Protein AF-A0AAU3UV56-F1 (afdb_monomer_lite)

Foldseek 3Di:
DQDLFADWFFAKAALVRHFDFPVQDDDPQAGAGFTFAAKEWEFPDQDQVVQLVLVQVLLVQLQFHKAAPAQARIWTDGNNDIFGWPPPPPGRIWRWNDHPQAFIKTKTKGDQDAHVVGGGMIIMGIFTWHHDPDDTDGDDRVVSQVSSVVSSVVVPKDWPAKDAQQNADDDPHYGNPHDPRIHTYIYGD

Structure (mmCIF, N/CA/C/O backbone):
data_AF-A0AAU3UV56-F1
#
_entry.id   AF-A0AAU3UV56-F1
#
loop_
_atom_site.group_PDB
_atom_site.id
_atom_site.type_symbol
_atom_site.label_atom_id
_atom_site.label_alt_id
_atom_site.label_comp_id
_atom_site.label_asym_id
_atom_site.label_entity_id
_atom_site.label_seq_id
_atom_site.pdbx_PDB_ins_code
_atom_site.Cartn_x
_atom_site.Cartn_y
_atom_site.Cartn_z
_atom_site.occupancy
_atom_site.B_iso_or_equiv
_atom_site.auth_seq_id
_atom_site.auth_comp_id
_atom_site.auth_asym_id
_atom_site.auth_atom_id
_atom_site.pdbx_PDB_model_num
ATOM 1 N N . MET A 1 1 ? 8.367 -6.951 8.766 1.00 84.56 1 MET A N 1
ATOM 2 C CA . MET A 1 1 ? 8.553 -8.387 8.472 1.00 84.56 1 MET A CA 1
ATOM 3 C C . MET A 1 1 ? 9.565 -8.531 7.346 1.00 84.56 1 MET A C 1
ATOM 5 O O . MET A 1 1 ? 9.433 -7.794 6.381 1.00 84.56 1 MET A O 1
ATOM 9 N N . SER A 1 2 ? 10.571 -9.405 7.461 1.00 90.31 2 SER A N 1
ATOM 10 C CA . SER A 1 2 ? 11.560 -9.613 6.385 1.00 90.31 2 SER A CA 1
ATOM 11 C C . SER A 1 2 ? 10.971 -10.481 5.270 1.00 90.31 2 SER A C 1
ATOM 13 O O . SER A 1 2 ? 10.350 -11.505 5.557 1.00 90.31 2 SER A O 1
ATOM 15 N N . THR A 1 3 ? 11.134 -10.065 4.014 1.00 92.56 3 THR A N 1
ATOM 16 C CA . THR A 1 3 ? 10.575 -10.732 2.827 1.00 92.56 3 THR A CA 1
ATOM 17 C C . THR A 1 3 ? 11.563 -10.671 1.659 1.00 92.56 3 THR A C 1
ATOM 19 O O . THR A 1 3 ? 12.557 -9.949 1.716 1.00 92.56 3 THR A O 1
ATOM 22 N N . ALA A 1 4 ? 11.263 -11.365 0.556 1.00 93.19 4 ALA A N 1
ATOM 23 C CA . ALA A 1 4 ? 12.023 -11.232 -0.693 1.00 93.19 4 ALA A CA 1
ATOM 24 C C . ALA A 1 4 ? 11.942 -9.821 -1.323 1.00 93.19 4 ALA A C 1
ATOM 26 O O . ALA A 1 4 ? 12.698 -9.520 -2.243 1.00 93.19 4 ALA A O 1
ATOM 27 N N . TYR A 1 5 ? 11.040 -8.967 -0.831 1.00 95.38 5 TYR A N 1
ATOM 28 C CA . TYR A 1 5 ? 10.788 -7.609 -1.320 1.00 95.38 5 TYR A CA 1
ATOM 29 C C . TYR A 1 5 ? 11.247 -6.531 -0.325 1.00 95.38 5 TYR A C 1
ATOM 31 O O . TYR A 1 5 ? 10.811 -5.388 -0.412 1.00 95.38 5 TYR A O 1
ATOM 39 N N . GLY A 1 6 ? 12.102 -6.905 0.633 1.00 94.50 6 GLY A N 1
ATOM 40 C CA . GLY A 1 6 ? 12.559 -6.047 1.725 1.00 94.50 6 GLY A CA 1
ATOM 41 C C . GLY A 1 6 ? 11.802 -6.287 3.033 1.00 94.50 6 GLY A C 1
ATOM 42 O O . GLY A 1 6 ? 10.907 -7.136 3.139 1.00 94.50 6 GLY A O 1
ATOM 43 N N . SER A 1 7 ? 12.189 -5.544 4.063 1.00 96.69 7 SER A N 1
ATOM 44 C CA . SER A 1 7 ? 11.543 -5.544 5.371 1.00 96.69 7 SER A CA 1
ATOM 45 C C . SER A 1 7 ? 10.331 -4.619 5.358 1.00 96.69 7 SER A C 1
ATOM 47 O O . SER A 1 7 ? 10.449 -3.411 5.556 1.00 96.69 7 SER A O 1
ATOM 49 N N . ILE A 1 8 ? 9.152 -5.195 5.144 1.00 97.62 8 ILE A N 1
ATOM 50 C CA . ILE A 1 8 ? 7.893 -4.464 4.994 1.00 97.62 8 ILE A CA 1
ATOM 51 C C . ILE A 1 8 ? 7.286 -4.123 6.360 1.00 97.62 8 ILE A C 1
ATOM 53 O O . ILE A 1 8 ? 7.181 -4.986 7.243 1.00 97.62 8 ILE A O 1
ATOM 57 N N . GLY A 1 9 ? 6.905 -2.858 6.548 1.00 97.62 9 GLY A N 1
ATOM 58 C CA . GLY A 1 9 ? 6.110 -2.397 7.684 1.00 97.62 9 GLY A CA 1
ATOM 59 C C . GLY A 1 9 ? 4.673 -2.918 7.625 1.00 97.62 9 GLY A C 1
ATOM 60 O O . GLY A 1 9 ? 4.115 -3.107 6.553 1.00 97.62 9 GLY A O 1
ATOM 61 N N . MET A 1 10 ? 4.069 -3.147 8.789 1.00 97.56 10 MET A N 1
ATOM 62 C CA . MET A 1 10 ? 2.718 -3.719 8.896 1.00 97.56 10 MET A CA 1
ATOM 63 C C . MET A 1 10 ? 1.593 -2.715 8.623 1.00 97.56 10 MET A C 1
ATOM 65 O O . MET A 1 10 ? 0.484 -3.122 8.281 1.00 97.56 10 MET A O 1
ATOM 69 N N . TRP A 1 11 ? 1.871 -1.424 8.813 1.00 98.12 11 TRP A N 1
ATOM 70 C CA . TRP A 1 11 ? 0.852 -0.393 8.988 1.00 98.12 11 TRP A CA 1
ATOM 71 C C . TRP A 1 11 ? 1.063 0.790 8.060 1.00 98.12 11 TRP A C 1
ATOM 73 O O . TRP A 1 11 ? 2.203 1.219 7.844 1.00 98.12 11 TRP A O 1
ATOM 83 N N . MET A 1 12 ? -0.051 1.373 7.624 1.00 98.12 12 MET A N 1
ATOM 84 C CA . MET A 1 12 ? -0.071 2.781 7.271 1.00 98.12 12 MET A CA 1
ATOM 85 C C . MET A 1 12 ? 0.068 3.623 8.546 1.00 98.12 12 MET A C 1
ATOM 87 O O . MET A 1 12 ? -0.502 3.316 9.594 1.00 98.12 12 MET A O 1
ATOM 91 N N . LEU A 1 13 ? 0.845 4.694 8.460 1.00 98.06 13 LEU A N 1
ATOM 92 C CA . LEU A 1 13 ? 1.131 5.612 9.552 1.00 98.06 13 LEU A CA 1
ATOM 93 C C . LEU A 1 13 ? 0.600 7.000 9.221 1.00 98.06 13 LEU A C 1
ATOM 95 O O . LEU A 1 13 ? 0.705 7.464 8.087 1.00 98.06 13 LEU A O 1
ATOM 99 N N . GLN A 1 14 ? 0.091 7.690 10.232 1.00 95.31 14 GLN A N 1
ATOM 100 C CA . GLN A 1 14 ? -0.182 9.121 10.167 1.00 95.31 14 GLN A CA 1
ATOM 101 C C . GLN A 1 14 ? 1.130 9.917 10.079 1.00 95.31 14 GLN A C 1
ATOM 103 O O . GLN A 1 14 ? 2.205 9.409 10.405 1.00 95.31 14 GLN A O 1
ATOM 108 N N . SER A 1 15 ? 1.042 11.207 9.751 1.00 91.31 15 SER A N 1
ATOM 109 C CA . SER A 1 15 ? 2.189 12.130 9.772 1.00 91.31 15 SER A CA 1
ATOM 110 C C . SER A 1 15 ? 2.879 12.221 11.144 1.00 91.31 15 SER A C 1
ATOM 112 O O . SER A 1 15 ? 4.082 12.468 11.221 1.00 91.31 15 SER A O 1
ATOM 114 N N . SER A 1 16 ? 2.139 11.962 12.228 1.00 93.81 16 SER A N 1
ATOM 115 C CA . SER A 1 16 ? 2.654 11.858 13.602 1.00 93.81 16 SER A CA 1
ATOM 116 C C . SER A 1 16 ? 3.520 10.611 13.841 1.00 93.81 16 SER A C 1
ATOM 118 O O . SER A 1 16 ? 4.264 10.549 14.817 1.00 93.81 16 SER A O 1
ATOM 120 N N . GLY A 1 17 ? 3.430 9.607 12.965 1.00 94.31 17 GLY A N 1
ATOM 121 C CA . GLY A 1 17 ? 4.033 8.286 13.130 1.00 94.31 17 GLY A CA 1
ATOM 122 C C . GLY A 1 17 ? 3.170 7.282 13.899 1.00 94.31 17 GLY A C 1
ATOM 123 O O . GLY A 1 17 ? 3.584 6.130 14.018 1.00 94.31 17 GLY A O 1
ATOM 124 N N . ALA A 1 18 ? 1.995 7.677 14.397 1.00 96.88 18 ALA A N 1
ATOM 125 C CA . ALA A 1 18 ? 1.016 6.739 14.943 1.00 96.88 18 ALA A CA 1
ATOM 126 C C . ALA A 1 18 ? 0.438 5.844 13.836 1.00 96.88 18 ALA A C 1
ATOM 128 O O . ALA A 1 18 ? 0.377 6.256 12.676 1.00 96.88 18 ALA A O 1
ATOM 129 N N . VAL A 1 19 ? -0.018 4.640 14.194 1.00 97.62 19 VAL A N 1
ATOM 130 C CA . VAL A 1 19 ? -0.761 3.778 13.263 1.00 97.62 19 VAL A CA 1
ATOM 131 C C . VAL A 1 19 ? -2.024 4.508 12.815 1.00 97.62 19 VAL A C 1
ATOM 133 O O . VAL A 1 19 ? -2.760 5.054 13.641 1.00 97.62 19 VAL A O 1
ATOM 136 N N . ALA A 1 20 ? -2.242 4.560 11.504 1.00 96.81 20 ALA A N 1
ATOM 137 C CA . ALA A 1 20 ? -3.435 5.152 10.933 1.00 96.81 20 ALA A CA 1
ATOM 138 C C . ALA A 1 20 ? -4.666 4.344 11.355 1.00 96.81 20 ALA A C 1
ATOM 140 O O . ALA A 1 20 ? -4.640 3.113 11.396 1.00 96.81 20 ALA A O 1
ATOM 141 N N . ASN A 1 21 ? -5.707 5.068 11.754 1.00 95.12 21 ASN A N 1
ATOM 142 C CA . ASN A 1 21 ? -6.865 4.515 12.434 1.00 95.12 21 ASN A CA 1
ATOM 143 C C . ASN A 1 21 ? -8.186 4.970 11.800 1.00 95.12 21 ASN A C 1
ATOM 145 O O . ASN A 1 21 ? -9.120 5.334 12.517 1.00 95.12 21 ASN A O 1
ATOM 149 N N . TRP A 1 22 ? -8.242 5.037 10.466 1.00 91.88 22 TRP A N 1
ATOM 150 C CA . TRP A 1 22 ? -9.467 5.362 9.735 1.00 91.88 22 TRP A CA 1
ATOM 151 C C . TRP A 1 22 ? -10.060 6.722 10.135 1.00 91.88 22 TRP A C 1
ATOM 153 O O . TRP A 1 22 ? -11.251 6.871 10.400 1.00 91.88 22 TRP A O 1
ATOM 163 N N . LEU A 1 23 ? -9.194 7.735 10.249 1.00 88.94 23 LEU A N 1
ATOM 164 C CA . LEU A 1 23 ? -9.549 9.091 10.706 1.00 88.94 23 LEU A CA 1
ATOM 165 C C . LEU A 1 23 ? -10.219 9.125 12.096 1.00 88.94 23 LEU A C 1
ATOM 167 O O . LEU A 1 23 ? -10.974 10.045 12.409 1.00 88.94 23 LEU A O 1
ATOM 171 N N . GLY A 1 24 ? -9.936 8.130 12.941 1.00 90.31 24 GLY A N 1
ATOM 172 C CA . GLY A 1 24 ? -10.524 7.993 14.271 1.00 90.31 24 GLY A CA 1
ATOM 173 C C . GLY A 1 24 ? -11.923 7.376 14.281 1.00 90.31 24 GLY A C 1
ATOM 174 O O . GLY A 1 24 ? -12.541 7.332 15.346 1.00 90.31 24 GLY A O 1
ATOM 175 N N . GLN A 1 25 ? -12.431 6.896 13.141 1.00 88.88 25 GLN A N 1
ATOM 176 C CA . GLN A 1 25 ? -13.680 6.142 13.114 1.00 88.88 25 GLN A CA 1
ATOM 177 C C . GLN A 1 25 ? -13.530 4.816 13.868 1.00 88.88 25 GLN A C 1
ATOM 179 O O . GLN A 1 25 ? -12.476 4.174 13.858 1.00 88.88 25 GLN A O 1
ATOM 184 N N . SER A 1 26 ? -14.611 4.399 14.527 1.00 90.81 26 SER A N 1
ATOM 185 C CA . SER A 1 26 ? -14.676 3.102 15.190 1.00 90.81 26 SER A CA 1
ATOM 186 C C . SER A 1 26 ? -15.398 2.076 14.322 1.00 90.81 26 SER A C 1
ATOM 188 O O . SER A 1 26 ? -16.390 2.375 13.658 1.00 90.81 26 SER A O 1
ATOM 190 N N . TYR A 1 27 ? -14.918 0.838 14.369 1.00 93.12 27 TYR A N 1
ATOM 191 C CA . TYR A 1 27 ? -15.569 -0.319 13.769 1.00 93.12 27 TYR A CA 1
ATOM 192 C C . TYR A 1 27 ? -15.948 -1.291 14.880 1.00 93.12 27 TYR A C 1
ATOM 194 O O . TYR A 1 27 ? -15.091 -1.734 15.642 1.00 93.12 27 TYR A O 1
ATOM 202 N N . GLN A 1 28 ? -17.248 -1.569 15.024 1.00 93.88 28 GLN A N 1
ATOM 203 C CA . GLN A 1 28 ? -17.786 -2.423 16.096 1.00 93.88 28 GLN A CA 1
ATOM 204 C C . GLN A 1 28 ? -17.304 -2.017 17.509 1.00 93.88 28 GLN A C 1
ATOM 206 O O . GLN A 1 28 ? -17.038 -2.860 18.360 1.00 93.88 28 GLN A O 1
ATOM 211 N N . GLY A 1 29 ? -17.162 -0.709 17.758 1.00 94.94 29 GLY A N 1
ATOM 212 C CA . GLY A 1 29 ? -16.697 -0.170 19.043 1.00 94.94 29 GLY A CA 1
ATOM 213 C C . GLY A 1 29 ? -15.176 -0.175 19.250 1.00 94.94 29 GLY A C 1
ATOM 214 O O . GLY A 1 29 ? -14.717 0.260 20.303 1.00 94.94 29 GLY A O 1
ATOM 215 N N . LYS A 1 30 ? -14.392 -0.611 18.257 1.00 96.88 30 LYS A N 1
ATOM 216 C CA . LYS A 1 30 ? -12.924 -0.697 18.304 1.00 96.88 30 LYS A CA 1
ATOM 217 C C . LYS A 1 30 ? -12.284 0.341 17.383 1.00 96.88 30 LYS A C 1
ATOM 219 O O . LYS A 1 30 ? -12.882 0.735 16.385 1.00 96.88 30 LYS A O 1
ATOM 224 N N . SER A 1 31 ? -11.057 0.764 17.686 1.00 96.81 31 SER A N 1
ATOM 225 C CA . SER A 1 31 ? -10.237 1.543 16.750 1.00 96.81 31 SER A CA 1
ATOM 226 C C . SER A 1 31 ? -9.911 0.684 15.529 1.00 96.81 31 SER A C 1
ATOM 228 O O . SER A 1 31 ? -9.438 -0.440 15.691 1.00 96.81 31 SER A O 1
ATOM 230 N N . LEU A 1 32 ? -10.136 1.206 14.324 1.00 97.31 32 LEU A N 1
ATOM 231 C CA . LEU A 1 32 ? -9.906 0.471 13.083 1.00 97.31 32 LEU A CA 1
ATOM 232 C C . LEU A 1 32 ? -8.534 0.818 12.502 1.00 97.31 32 LEU A C 1
ATOM 234 O O . LEU A 1 32 ? -8.371 1.888 11.931 1.00 97.31 32 LEU A O 1
ATOM 238 N N . TYR A 1 33 ? -7.545 -0.057 12.664 1.00 97.88 33 TYR A N 1
ATOM 239 C CA . TYR A 1 33 ? -6.210 0.156 12.098 1.00 97.88 33 TYR A CA 1
ATOM 240 C C . TYR A 1 33 ? -6.179 -0.138 10.602 1.00 97.88 33 TYR A C 1
ATOM 242 O O . TYR A 1 33 ? -6.862 -1.044 10.136 1.00 97.88 33 TYR A O 1
ATOM 250 N N . GLU A 1 34 ? -5.363 0.625 9.872 1.00 97.44 34 GLU A N 1
ATOM 251 C CA . GLU A 1 34 ? -5.203 0.525 8.418 1.00 97.44 34 GLU A CA 1
ATOM 252 C C . GLU A 1 34 ? -3.946 -0.299 8.067 1.00 97.44 34 GLU A C 1
ATOM 254 O O . GLU A 1 34 ? -2.814 0.203 8.172 1.00 97.44 34 GLU A O 1
ATOM 259 N N . PRO A 1 35 ? -4.109 -1.588 7.709 1.00 98.25 35 PRO A N 1
ATOM 260 C CA . PRO A 1 35 ? -3.001 -2.487 7.423 1.00 98.25 35 PRO A CA 1
ATOM 261 C C . PRO A 1 35 ? -2.405 -2.245 6.033 1.00 98.25 35 PRO A C 1
ATOM 263 O O . PRO A 1 35 ? -3.095 -1.849 5.100 1.00 98.25 35 PRO A O 1
ATOM 266 N N . ILE A 1 36 ? -1.118 -2.559 5.881 1.00 98.69 36 ILE A N 1
ATOM 267 C CA . ILE A 1 36 ? -0.529 -2.798 4.559 1.00 98.69 36 ILE A CA 1
ATOM 268 C C . ILE A 1 36 ? -1.051 -4.137 4.027 1.00 98.69 36 ILE A C 1
ATOM 270 O O . ILE A 1 36 ? -0.896 -5.171 4.684 1.00 98.69 36 ILE A O 1
ATOM 274 N N . ASP A 1 37 ? -1.633 -4.122 2.834 1.00 98.62 37 ASP A N 1
ATOM 275 C CA . ASP A 1 37 ? -2.334 -5.254 2.220 1.00 98.62 37 ASP A CA 1
ATOM 276 C C . ASP A 1 37 ? -1.923 -5.505 0.755 1.00 98.62 37 ASP A C 1
ATOM 278 O O . ASP A 1 37 ? -2.272 -6.534 0.171 1.00 98.62 37 ASP A O 1
ATOM 282 N N . VAL A 1 38 ? -1.105 -4.627 0.168 1.00 98.81 38 VAL A N 1
ATOM 283 C CA . VAL A 1 38 ? -0.551 -4.794 -1.182 1.00 98.81 38 VAL A CA 1
ATOM 284 C C . VAL A 1 38 ? 0.942 -4.447 -1.198 1.00 98.81 38 VAL A C 1
ATOM 286 O O . VAL A 1 38 ? 1.388 -3.471 -0.594 1.00 98.81 38 VAL A O 1
ATOM 289 N N . VAL A 1 39 ? 1.726 -5.230 -1.938 1.00 98.75 39 VAL A N 1
ATOM 290 C CA . VAL A 1 39 ? 3.111 -4.935 -2.327 1.00 98.75 39 VAL A CA 1
ATOM 291 C C . VAL A 1 39 ? 3.186 -4.875 -3.849 1.00 98.75 39 VAL A C 1
ATOM 293 O O . VAL A 1 39 ? 2.815 -5.823 -4.540 1.00 98.75 39 VAL A O 1
ATOM 296 N N . LEU A 1 40 ? 3.686 -3.764 -4.381 1.00 98.69 40 LEU A N 1
ATOM 297 C CA . LEU A 1 40 ? 3.848 -3.540 -5.818 1.00 98.69 40 LEU A CA 1
ATOM 298 C C . LEU A 1 40 ? 5.335 -3.575 -6.151 1.00 98.69 40 LEU A C 1
ATOM 300 O O . LEU A 1 40 ? 6.145 -3.000 -5.428 1.00 98.69 40 LEU A O 1
ATOM 304 N N . VAL A 1 41 ? 5.704 -4.245 -7.236 1.00 98.50 41 VAL A N 1
ATOM 305 C CA . VAL A 1 41 ? 7.104 -4.465 -7.611 1.00 98.50 41 VAL A CA 1
ATOM 306 C C . VAL A 1 41 ? 7.329 -4.027 -9.050 1.00 98.50 41 VAL A C 1
ATOM 308 O O . VAL A 1 41 ? 6.640 -4.484 -9.952 1.00 98.50 41 VAL A O 1
ATOM 311 N N . ASP A 1 42 ? 8.335 -3.200 -9.292 1.00 98.25 42 ASP A N 1
ATOM 312 C CA . ASP A 1 42 ? 8.820 -2.866 -10.629 1.00 98.25 42 ASP A CA 1
ATOM 313 C C . ASP A 1 42 ? 10.262 -3.343 -10.766 1.00 98.25 42 ASP A C 1
ATOM 315 O O . ASP A 1 42 ? 11.164 -2.781 -10.157 1.00 98.25 42 ASP A O 1
ATOM 319 N N . ARG A 1 43 ? 10.499 -4.371 -11.581 1.00 96.19 43 ARG A N 1
ATOM 320 C CA . ARG A 1 43 ? 11.848 -4.927 -11.789 1.00 96.19 43 ARG A CA 1
ATOM 321 C C . ARG A 1 43 ? 12.595 -4.305 -12.967 1.00 96.19 43 ARG A C 1
ATOM 323 O O . ARG A 1 43 ? 13.749 -4.654 -13.193 1.00 96.19 43 ARG A O 1
ATOM 330 N N . THR A 1 44 ? 11.941 -3.457 -13.759 1.00 96.19 44 THR A N 1
ATOM 331 C CA . THR A 1 44 ? 12.458 -3.038 -15.070 1.00 96.19 44 THR A CA 1
ATOM 332 C C . THR A 1 44 ? 12.837 -1.564 -15.125 1.00 96.19 44 THR A C 1
ATOM 334 O O . THR A 1 44 ? 13.666 -1.191 -15.955 1.00 96.19 44 THR A O 1
ATOM 337 N N . SER A 1 45 ? 12.308 -0.715 -14.239 1.00 97.56 45 SER A N 1
ATOM 338 C CA . SER A 1 45 ? 12.757 0.680 -14.157 1.00 97.56 45 SER A CA 1
ATOM 339 C C . SER A 1 45 ? 14.129 0.810 -13.504 1.00 97.56 45 SER A C 1
ATOM 341 O O . SER A 1 45 ? 14.410 0.212 -12.469 1.00 97.56 45 SER A O 1
ATOM 343 N N . SER A 1 46 ? 14.968 1.670 -14.080 1.00 96.19 46 SER A N 1
ATOM 344 C CA . SER A 1 46 ? 16.305 1.996 -13.569 1.00 96.19 46 SER A CA 1
ATOM 345 C C . SER A 1 46 ? 16.347 3.267 -12.715 1.00 96.19 46 SER A C 1
ATOM 347 O O . SER A 1 46 ? 17.352 3.532 -12.060 1.00 96.19 46 SER A O 1
ATOM 349 N N . THR A 1 47 ? 15.271 4.060 -12.701 1.00 97.00 47 THR A N 1
ATOM 350 C CA . THR A 1 47 ? 15.162 5.282 -11.894 1.00 97.00 47 THR A CA 1
ATOM 351 C C . THR A 1 47 ? 13.840 5.321 -11.139 1.00 97.00 47 THR A C 1
ATOM 353 O O . THR A 1 47 ? 12.819 4.844 -11.635 1.00 97.00 47 THR A O 1
ATOM 356 N N . ALA A 1 48 ? 13.849 5.939 -9.955 1.00 95.62 48 ALA A N 1
ATOM 357 C CA . ALA A 1 48 ? 12.653 6.098 -9.131 1.00 95.62 48 ALA A CA 1
ATOM 358 C C . ALA A 1 48 ? 11.545 6.866 -9.871 1.00 95.62 48 ALA A C 1
ATOM 360 O O . ALA A 1 48 ? 10.378 6.512 -9.770 1.00 95.62 48 ALA A O 1
ATOM 361 N N . ALA A 1 49 ? 11.911 7.877 -10.668 1.00 95.50 49 ALA A N 1
ATOM 362 C CA . ALA A 1 49 ? 10.955 8.653 -11.456 1.00 95.50 49 ALA A CA 1
ATOM 363 C C . ALA A 1 49 ? 10.252 7.800 -12.526 1.00 95.50 49 ALA A C 1
ATOM 365 O O . ALA A 1 49 ? 9.029 7.858 -12.644 1.00 95.50 49 ALA A O 1
ATOM 366 N N . ALA A 1 50 ? 11.001 6.972 -13.267 1.00 96.62 50 ALA A N 1
ATOM 367 C CA . ALA A 1 50 ? 10.419 6.051 -14.244 1.00 96.62 50 ALA A CA 1
ATOM 368 C C . ALA A 1 50 ? 9.523 5.002 -13.568 1.00 96.62 50 ALA A C 1
ATOM 370 O O . ALA A 1 50 ? 8.443 4.689 -14.068 1.00 96.62 50 ALA A O 1
ATOM 371 N N . ALA A 1 51 ? 9.943 4.516 -12.400 1.00 97.19 51 ALA A N 1
ATOM 372 C CA . ALA A 1 51 ? 9.190 3.554 -11.609 1.00 97.19 51 ALA A CA 1
ATOM 373 C C . ALA A 1 51 ? 7.861 4.144 -11.105 1.00 97.19 51 ALA A C 1
ATOM 375 O O . ALA A 1 51 ? 6.811 3.522 -11.244 1.00 97.19 51 ALA A O 1
ATOM 376 N N . THR A 1 52 ? 7.876 5.374 -10.583 1.00 96.06 52 THR A N 1
ATOM 377 C CA . THR A 1 52 ? 6.665 6.084 -10.141 1.00 96.06 52 THR A CA 1
ATOM 378 C C . THR A 1 52 ? 5.718 6.391 -11.301 1.00 96.06 52 THR A C 1
ATOM 380 O O . THR A 1 52 ? 4.503 6.250 -11.141 1.00 96.06 52 THR A O 1
ATOM 383 N N . ALA A 1 53 ? 6.241 6.772 -12.471 1.00 95.69 53 ALA A N 1
ATOM 384 C CA . ALA A 1 53 ? 5.420 6.953 -13.668 1.00 95.69 53 ALA A CA 1
ATOM 385 C C . ALA A 1 53 ? 4.715 5.640 -14.044 1.00 95.69 53 ALA A C 1
ATOM 387 O O . ALA A 1 53 ? 3.492 5.609 -14.149 1.00 95.69 53 ALA A O 1
ATOM 388 N N . LYS A 1 54 ? 5.460 4.528 -14.104 1.00 97.19 54 LYS A N 1
ATOM 389 C CA . LYS A 1 54 ? 4.900 3.199 -14.383 1.00 97.19 54 LYS A CA 1
ATOM 390 C C . LYS A 1 54 ? 3.849 2.764 -13.365 1.00 97.19 54 LYS A C 1
ATOM 392 O O . LYS A 1 54 ? 2.818 2.231 -13.765 1.00 97.19 54 LYS A O 1
ATOM 397 N N . LEU A 1 55 ? 4.094 2.968 -12.069 1.00 97.50 55 LEU A N 1
ATOM 398 C CA . LEU A 1 55 ? 3.114 2.704 -11.012 1.00 97.50 55 LEU A CA 1
ATOM 399 C C . LEU A 1 55 ? 1.807 3.451 -11.289 1.00 97.50 55 LEU A C 1
ATOM 401 O O . LEU A 1 55 ? 0.735 2.847 -11.278 1.00 97.50 55 LEU A O 1
ATOM 405 N N . THR A 1 56 ? 1.917 4.753 -11.550 1.00 96.12 56 THR A N 1
ATOM 406 C CA . THR A 1 56 ? 0.769 5.635 -11.778 1.00 96.12 56 THR A CA 1
ATOM 407 C C . THR A 1 56 ? -0.013 5.201 -13.013 1.00 96.12 56 THR A C 1
ATOM 409 O O . THR A 1 56 ? -1.228 5.030 -12.938 1.00 96.12 56 THR A O 1
ATOM 412 N N . ASP A 1 57 ? 0.684 4.936 -14.118 1.00 96.88 57 ASP A N 1
ATOM 413 C CA . ASP A 1 57 ? 0.082 4.484 -15.373 1.00 96.88 57 ASP A CA 1
ATOM 414 C C . ASP A 1 57 ? -0.572 3.104 -15.229 1.00 96.88 57 ASP A C 1
ATOM 416 O O . ASP A 1 57 ? -1.672 2.882 -15.734 1.00 96.88 57 ASP A O 1
ATOM 420 N N . SER A 1 58 ? 0.064 2.181 -14.500 1.00 97.88 58 SER A N 1
ATOM 421 C CA . SER A 1 58 ? -0.457 0.827 -14.275 1.00 97.88 58 SER A CA 1
ATOM 422 C C . SER A 1 58 ? -1.737 0.842 -13.444 1.00 97.88 58 SER A C 1
ATOM 424 O O . SER A 1 58 ? -2.711 0.182 -13.806 1.00 97.88 58 SER A O 1
ATOM 426 N N . LEU A 1 59 ? -1.762 1.615 -12.353 1.00 97.81 59 LEU A N 1
ATOM 427 C CA . LEU A 1 59 ? -2.951 1.760 -11.512 1.00 97.81 59 LEU A CA 1
ATOM 428 C C . LEU A 1 59 ? -4.073 2.486 -12.260 1.00 97.81 59 LEU A C 1
ATOM 430 O O . LEU A 1 59 ? -5.206 2.009 -12.259 1.00 97.81 59 LEU A O 1
ATOM 434 N N . ALA A 1 60 ? -3.765 3.563 -12.988 1.00 97.12 60 ALA A N 1
ATOM 435 C CA . ALA A 1 60 ? -4.746 4.258 -13.817 1.00 97.12 60 ALA A CA 1
ATOM 436 C C . ALA A 1 60 ? -5.342 3.338 -14.896 1.00 97.12 60 ALA A C 1
ATOM 438 O O . ALA A 1 60 ? -6.561 3.291 -15.065 1.00 97.12 60 ALA A O 1
ATOM 439 N N . ALA A 1 61 ? -4.510 2.548 -15.583 1.00 97.56 61 ALA A N 1
ATOM 440 C CA . ALA A 1 61 ? -4.967 1.569 -16.567 1.00 97.56 61 ALA A CA 1
ATOM 441 C C . ALA A 1 61 ? -5.831 0.462 -15.941 1.00 97.56 61 ALA A C 1
ATOM 443 O O . ALA A 1 61 ? -6.744 -0.044 -16.600 1.00 97.56 61 ALA A O 1
ATOM 444 N N . ALA A 1 62 ? -5.563 0.102 -14.682 1.00 97.88 62 ALA A N 1
ATOM 445 C CA . ALA A 1 62 ? -6.361 -0.822 -13.878 1.00 97.88 62 ALA A CA 1
ATOM 446 C C . ALA A 1 62 ? -7.651 -0.193 -13.321 1.00 97.88 62 ALA A C 1
ATOM 448 O O . ALA A 1 62 ? -8.419 -0.876 -12.657 1.00 97.88 62 ALA A O 1
ATOM 449 N N . GLY A 1 63 ? -7.933 1.076 -13.617 1.00 97.25 63 GLY A N 1
ATOM 450 C CA . GLY A 1 63 ? -9.144 1.755 -13.163 1.00 97.25 63 GLY A CA 1
ATOM 451 C C . GLY A 1 63 ? -8.995 2.479 -11.830 1.00 97.25 63 GLY A C 1
ATOM 452 O O . GLY A 1 63 ? -9.975 3.048 -11.380 1.00 97.25 63 GLY A O 1
ATOM 453 N N . PHE A 1 64 ? -7.792 2.541 -11.256 1.00 97.06 64 PHE A N 1
ATOM 454 C CA . PHE A 1 64 ? -7.466 3.265 -10.025 1.00 97.06 64 PHE A CA 1
ATOM 455 C C . PHE A 1 64 ? -6.598 4.498 -10.328 1.00 97.06 64 PHE A C 1
ATOM 457 O O . PHE A 1 64 ? -5.431 4.533 -9.935 1.00 97.06 64 PHE A O 1
ATOM 464 N N . PRO A 1 65 ? -7.083 5.509 -11.074 1.00 95.81 65 PRO A N 1
ATOM 465 C CA . PRO A 1 65 ? -6.314 6.729 -11.275 1.00 95.81 65 PRO A CA 1
ATOM 466 C C . PRO A 1 65 ? -6.136 7.488 -9.954 1.00 95.81 65 PRO A C 1
ATOM 468 O 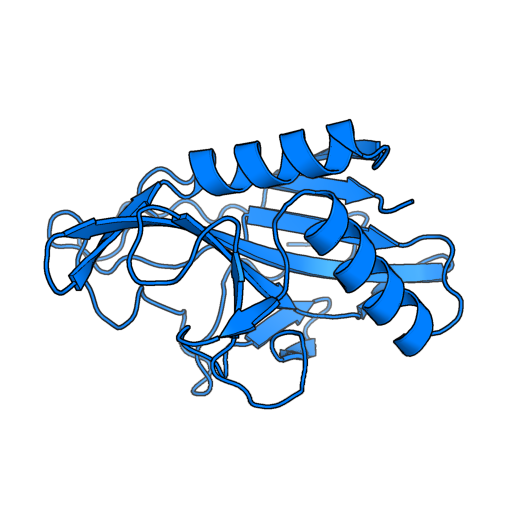O . PRO A 1 65 ? -6.852 7.266 -8.976 1.00 95.81 65 PRO A O 1
ATOM 471 N N . VAL A 1 66 ? -5.207 8.443 -9.951 1.00 93.06 66 VAL A N 1
ATOM 472 C CA . VAL A 1 66 ? -5.105 9.426 -8.868 1.00 93.06 66 VAL A CA 1
ATOM 473 C C . VAL A 1 66 ? -6.375 10.283 -8.861 1.00 93.06 66 VAL A C 1
ATOM 475 O O . VAL A 1 66 ? -6.723 10.898 -9.871 1.00 93.06 66 VAL A O 1
ATOM 478 N N . ARG A 1 67 ? -7.064 10.337 -7.721 1.00 91.06 67 ARG A N 1
ATOM 479 C CA . ARG A 1 67 ? -8.276 11.137 -7.506 1.00 91.06 67 ARG A CA 1
ATOM 480 C C . ARG A 1 67 ? -8.138 11.992 -6.259 1.00 91.06 67 ARG A C 1
ATOM 482 O O . ARG A 1 67 ? -7.651 11.513 -5.241 1.00 91.06 67 ARG A O 1
ATOM 489 N N . SER A 1 68 ? -8.611 13.233 -6.339 1.00 86.31 68 SER A N 1
ATOM 490 C CA . SER A 1 68 ? -8.608 14.194 -5.235 1.00 86.31 68 SER A CA 1
ATOM 491 C C . SER A 1 68 ? -9.736 13.935 -4.220 1.00 86.31 68 SER A C 1
ATOM 493 O O . SER A 1 68 ? -10.516 12.998 -4.378 1.00 86.31 68 SER A O 1
ATOM 495 N N . LEU A 1 69 ? -9.816 14.772 -3.176 1.00 83.44 69 LEU A N 1
ATOM 496 C CA . LEU A 1 69 ? -10.773 14.694 -2.058 1.00 83.44 69 LEU A CA 1
ATOM 497 C C . LEU A 1 69 ? -10.587 13.481 -1.128 1.00 83.44 69 LEU A C 1
ATOM 499 O O . LEU A 1 69 ? -11.529 13.035 -0.487 1.00 83.44 69 LEU A O 1
ATOM 503 N N . HIS A 1 70 ? -9.349 13.010 -0.999 1.00 83.56 70 HIS A N 1
ATOM 504 C CA . HIS A 1 70 ? -8.944 11.947 -0.082 1.00 83.56 70 HIS A CA 1
ATOM 505 C C . HIS A 1 70 ? -7.956 12.473 0.971 1.00 83.56 70 HIS A C 1
ATOM 507 O O . HIS A 1 70 ? -7.188 13.398 0.710 1.00 83.56 70 HIS A O 1
ATOM 513 N N . SER A 1 71 ? -7.932 11.889 2.171 1.00 84.62 71 SER A N 1
ATOM 514 C CA . SER A 1 71 ? -6.933 12.248 3.192 1.00 84.62 71 SER A CA 1
ATOM 515 C C . SER A 1 71 ? -5.498 11.981 2.708 1.00 84.62 71 SER A C 1
ATOM 517 O O . SER A 1 71 ? -5.246 11.036 1.959 1.00 84.62 71 SER A O 1
ATOM 519 N N . THR A 1 72 ? -4.543 12.797 3.151 1.00 86.69 72 THR A N 1
ATOM 520 C CA . THR A 1 72 ? -3.134 12.720 2.731 1.00 86.69 72 THR A CA 1
ATOM 521 C C . THR A 1 72 ? -2.180 12.845 3.921 1.00 86.69 72 THR A C 1
ATOM 523 O O . THR A 1 72 ? -2.607 13.009 5.064 1.00 86.69 72 THR A O 1
ATOM 526 N N . GLY A 1 73 ? -0.876 12.778 3.654 1.00 89.56 73 GLY A N 1
ATOM 527 C CA . GLY A 1 73 ? 0.177 12.914 4.664 1.00 89.56 73 GLY A CA 1
ATOM 528 C C . GLY A 1 73 ? 0.529 11.609 5.376 1.00 89.56 73 GLY A C 1
ATOM 529 O O . GLY A 1 73 ? 1.191 11.642 6.415 1.00 89.56 73 GLY A O 1
ATOM 530 N N . TYR A 1 74 ? 0.098 10.472 4.828 1.00 95.12 74 TYR A N 1
ATOM 531 C CA . TYR A 1 74 ? 0.426 9.160 5.368 1.00 95.12 74 TYR A CA 1
ATOM 532 C C . TYR A 1 74 ? 1.832 8.706 4.981 1.00 95.12 74 TYR A C 1
ATOM 534 O O . TYR A 1 74 ? 2.451 9.201 4.032 1.00 95.12 74 TYR A O 1
ATOM 542 N N . GLN A 1 75 ? 2.331 7.733 5.735 1.00 96.94 75 GLN A N 1
ATOM 543 C CA . GLN A 1 75 ? 3.647 7.134 5.558 1.00 96.94 75 GLN A CA 1
ATOM 544 C C . GLN A 1 75 ? 3.580 5.621 5.777 1.00 96.94 75 GLN A C 1
ATOM 546 O O . GLN A 1 75 ? 2.695 5.133 6.474 1.00 96.94 75 GLN A O 1
ATOM 551 N N . ALA A 1 76 ? 4.559 4.879 5.270 1.00 97.81 76 ALA A N 1
ATOM 552 C CA . ALA A 1 76 ? 4.792 3.494 5.677 1.00 97.81 76 ALA A CA 1
ATOM 553 C C . ALA A 1 76 ? 6.288 3.172 5.706 1.00 97.81 76 ALA A C 1
ATOM 555 O O . ALA A 1 76 ? 7.106 3.902 5.142 1.00 97.81 76 ALA A O 1
ATOM 556 N N . PHE A 1 77 ? 6.647 2.082 6.386 1.00 98.12 77 PHE A N 1
ATOM 557 C CA . PHE A 1 77 ? 8.028 1.614 6.464 1.00 98.12 77 PHE A CA 1
ATOM 558 C C . PHE A 1 77 ? 8.349 0.573 5.386 1.00 98.12 77 PHE A C 1
ATOM 560 O O . PHE A 1 77 ? 7.619 -0.408 5.236 1.00 98.12 77 PHE A O 1
ATOM 567 N N . ILE A 1 78 ? 9.493 0.744 4.722 1.00 98.00 78 ILE A N 1
ATOM 568 C CA . ILE A 1 78 ? 10.172 -0.279 3.914 1.00 98.00 78 ILE A CA 1
ATOM 569 C C . ILE A 1 78 ? 11.653 -0.235 4.306 1.00 98.00 78 ILE A C 1
ATOM 571 O O . ILE A 1 78 ? 12.248 0.839 4.339 1.00 98.00 78 ILE A O 1
ATOM 575 N N . ASP A 1 79 ? 12.233 -1.372 4.695 1.00 96.69 79 ASP A N 1
ATOM 576 C CA . ASP A 1 79 ? 13.628 -1.481 5.160 1.00 96.69 79 ASP A CA 1
ATOM 577 C C . ASP A 1 79 ? 13.995 -0.489 6.277 1.00 96.69 79 ASP A C 1
ATOM 579 O O . ASP A 1 79 ? 15.087 0.073 6.336 1.00 96.69 79 ASP A O 1
ATOM 583 N N . GLY A 1 80 ? 13.047 -0.257 7.192 1.00 95.00 80 GLY A N 1
ATOM 584 C CA . GLY A 1 80 ? 13.212 0.674 8.313 1.00 95.00 80 GLY A CA 1
ATOM 585 C C . GLY A 1 80 ? 13.198 2.156 7.917 1.00 95.00 80 GLY A C 1
ATOM 586 O O . GLY A 1 80 ? 13.253 3.015 8.795 1.00 95.00 80 GLY A O 1
ATOM 587 N N . GLN A 1 81 ? 13.066 2.475 6.628 1.00 97.12 81 GLN A N 1
ATOM 588 C CA . GLN A 1 81 ? 12.921 3.837 6.122 1.00 97.12 81 GLN A CA 1
ATOM 589 C C . GLN A 1 81 ? 11.447 4.191 5.935 1.00 97.12 81 GLN A C 1
ATOM 591 O O . GLN A 1 81 ? 10.650 3.368 5.483 1.00 97.12 81 GLN A O 1
ATOM 596 N N . LYS A 1 82 ? 11.076 5.424 6.298 1.00 96.75 82 LYS A N 1
ATOM 597 C CA . LYS A 1 82 ? 9.725 5.944 6.064 1.00 96.75 82 LYS A CA 1
ATOM 598 C C . LYS A 1 82 ? 9.613 6.472 4.643 1.00 96.75 82 LYS A C 1
ATOM 600 O O . LYS A 1 82 ? 10.403 7.323 4.241 1.00 96.75 82 LYS A O 1
ATOM 605 N N . TYR A 1 83 ? 8.574 6.042 3.947 1.00 96.38 83 TYR A N 1
ATOM 606 C CA . TYR A 1 83 ? 8.192 6.565 2.646 1.00 96.38 83 TYR A CA 1
ATOM 607 C C . TYR A 1 83 ? 6.863 7.291 2.763 1.00 96.38 83 TYR A C 1
ATOM 609 O O . TYR A 1 83 ? 5.900 6.749 3.307 1.00 96.38 83 TYR A O 1
ATOM 617 N N . SER A 1 84 ? 6.822 8.521 2.257 1.00 94.12 84 SER A N 1
ATOM 618 C CA . SER A 1 84 ? 5.584 9.283 2.139 1.00 94.12 84 SER A CA 1
ATOM 619 C C . SER A 1 84 ? 4.674 8.682 1.071 1.00 94.12 84 SER A C 1
ATOM 621 O O . SER A 1 84 ? 5.130 8.027 0.129 1.00 94.12 84 SER A O 1
ATOM 623 N N . GLN A 1 85 ? 3.384 8.943 1.230 1.00 93.25 85 GLN A N 1
ATOM 624 C CA . GLN A 1 85 ? 2.354 8.643 0.249 1.00 93.25 85 GLN A CA 1
ATOM 625 C C . GLN A 1 85 ? 2.688 9.181 -1.156 1.00 93.25 85 GLN A C 1
ATOM 627 O O . GLN A 1 85 ? 3.213 10.284 -1.311 1.00 93.25 85 GLN A O 1
ATOM 632 N N . GLN A 1 86 ? 2.334 8.390 -2.169 1.00 90.94 86 GLN A N 1
ATOM 633 C CA . GLN A 1 86 ? 2.361 8.721 -3.591 1.00 90.94 86 GLN A CA 1
ATOM 634 C C . GLN A 1 86 ? 0.952 9.108 -4.098 1.00 90.94 86 GLN A C 1
ATOM 636 O O . GLN A 1 86 ? -0.030 8.526 -3.625 1.00 90.94 86 GLN A O 1
ATOM 641 N N . PRO A 1 87 ? 0.840 10.010 -5.093 1.00 81.62 87 PRO A N 1
ATOM 642 C CA . PRO A 1 87 ? 1.911 10.867 -5.612 1.00 81.62 87 PRO A CA 1
ATOM 643 C C . PRO A 1 87 ? 2.383 11.892 -4.558 1.00 81.62 87 PRO A C 1
ATOM 645 O O . PRO A 1 87 ? 1.619 12.253 -3.666 1.00 81.62 87 PRO A O 1
ATOM 648 N N . PRO A 1 88 ? 3.633 12.386 -4.633 1.00 69.56 88 PRO A N 1
ATOM 649 C CA . PRO A 1 88 ? 4.213 13.277 -3.625 1.00 69.56 88 PRO A CA 1
ATOM 650 C C . PRO A 1 88 ? 3.762 14.738 -3.795 1.00 69.56 88 PRO A C 1
ATOM 652 O O . PRO A 1 88 ? 4.439 15.657 -3.341 1.00 69.56 88 PRO A O 1
ATOM 655 N N . ASP A 1 89 ? 2.651 14.978 -4.487 1.00 68.06 89 ASP A N 1
ATOM 656 C CA . ASP A 1 89 ? 2.204 16.312 -4.895 1.00 68.06 89 ASP A CA 1
ATOM 657 C C . ASP A 1 89 ? 1.566 17.120 -3.750 1.00 68.06 89 ASP A C 1
ATOM 659 O O . ASP A 1 89 ? 1.134 18.254 -3.953 1.00 68.06 89 ASP A O 1
ATOM 663 N N . GLY A 1 90 ? 1.515 16.548 -2.539 1.00 60.94 90 GLY A N 1
ATOM 664 C CA . GLY A 1 90 ? 0.910 17.171 -1.361 1.00 60.94 90 GLY A CA 1
ATOM 665 C C . GLY A 1 90 ? -0.598 17.374 -1.500 1.00 60.94 90 GLY A C 1
ATOM 666 O O . GLY A 1 90 ? -1.202 18.059 -0.675 1.00 60.94 90 GLY A O 1
ATOM 667 N N . SER A 1 91 ? -1.209 16.802 -2.538 1.00 65.56 91 SER A N 1
ATOM 668 C CA . SER A 1 91 ? -2.633 16.908 -2.772 1.00 65.56 91 SER A CA 1
ATOM 669 C C . SER A 1 91 ? -3.390 15.902 -1.906 1.00 65.56 91 SER A C 1
ATOM 671 O O . SER A 1 91 ? -2.879 14.853 -1.498 1.00 65.56 91 SER A O 1
ATOM 673 N N . ASN A 1 92 ? -4.636 16.252 -1.600 1.00 78.62 92 ASN A N 1
ATOM 674 C CA . ASN A 1 92 ? -5.603 15.380 -0.946 1.00 78.62 92 ASN A CA 1
ATOM 675 C C . ASN A 1 92 ? -6.030 14.265 -1.915 1.00 78.62 92 ASN A C 1
ATOM 677 O O . ASN A 1 92 ? -7.169 14.281 -2.378 1.00 78.62 92 ASN A O 1
ATOM 681 N N . SER A 1 93 ? -5.117 13.363 -2.282 1.00 86.00 93 SER A N 1
ATOM 682 C CA . SER A 1 93 ? -5.339 12.387 -3.351 1.00 86.00 93 SER A CA 1
ATOM 683 C C . SER A 1 93 ? -5.062 10.947 -2.947 1.00 86.00 93 SER A C 1
ATOM 685 O O . SER A 1 93 ? -4.237 10.679 -2.084 1.00 86.00 93 SER A O 1
ATOM 687 N N . ALA A 1 94 ? -5.733 10.011 -3.609 1.00 91.81 94 ALA A N 1
ATOM 688 C CA . ALA A 1 94 ? -5.531 8.572 -3.478 1.00 91.81 94 ALA A CA 1
ATOM 689 C C . ALA A 1 94 ? -5.648 7.895 -4.845 1.00 91.81 94 ALA A C 1
ATOM 691 O O . ALA A 1 94 ? -6.200 8.476 -5.779 1.00 91.81 94 ALA A O 1
A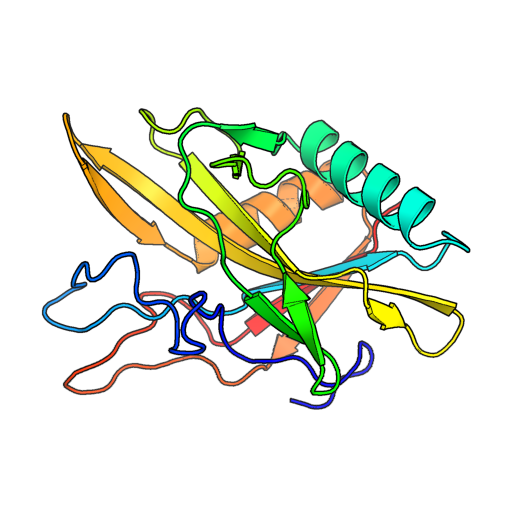TOM 692 N N . PHE A 1 95 ? -5.170 6.658 -4.958 1.00 94.94 95 PHE A N 1
ATOM 693 C CA . PHE A 1 95 ? -5.524 5.805 -6.093 1.00 94.94 95 PHE A CA 1
ATOM 694 C C . PHE A 1 95 ? -6.895 5.203 -5.809 1.00 94.94 95 PHE A C 1
ATOM 696 O O . PHE A 1 95 ? -7.031 4.526 -4.796 1.00 94.94 95 PHE A O 1
ATOM 703 N N . SER A 1 96 ? -7.904 5.477 -6.636 1.00 94.81 96 SER A N 1
ATOM 704 C CA . SER A 1 96 ? -9.289 5.086 -6.331 1.00 94.81 96 SER A CA 1
ATOM 705 C C . SER A 1 96 ? -10.099 4.769 -7.586 1.00 94.81 96 SER A C 1
ATOM 707 O O . SER A 1 96 ? -9.942 5.435 -8.617 1.00 94.81 96 SER A O 1
ATOM 709 N N . ASP A 1 97 ? -10.964 3.759 -7.506 1.00 93.00 97 ASP A N 1
ATOM 710 C CA . ASP A 1 97 ? -11.799 3.311 -8.625 1.00 93.00 97 ASP A CA 1
ATOM 711 C C . ASP A 1 97 ? -13.005 4.222 -8.907 1.00 93.00 97 ASP A C 1
ATOM 713 O O . ASP A 1 97 ? -13.413 4.381 -10.062 1.00 93.00 97 ASP A O 1
ATOM 717 N N . ALA A 1 98 ? -13.483 4.948 -7.901 1.00 86.31 98 ALA A N 1
ATOM 718 C CA . ALA A 1 98 ? -14.592 5.890 -7.995 1.00 86.31 98 ALA A CA 1
ATOM 719 C C . ALA A 1 98 ? -14.276 7.222 -7.291 1.00 86.31 98 ALA A C 1
ATOM 721 O O . ALA A 1 98 ? -13.212 7.423 -6.715 1.00 86.31 98 ALA A O 1
ATOM 722 N N . ILE A 1 99 ? -15.151 8.217 -7.429 1.00 78.19 99 ILE A N 1
ATOM 723 C CA . ILE A 1 99 ? -14.951 9.504 -6.744 1.00 78.19 99 ILE A CA 1
ATOM 724 C C . ILE A 1 99 ? -15.273 9.371 -5.250 1.00 78.19 99 ILE A C 1
ATOM 726 O O . ILE A 1 99 ? -16.112 8.564 -4.863 1.00 78.19 99 ILE A O 1
ATOM 730 N N . ALA A 1 100 ? -14.683 10.230 -4.415 1.00 71.00 100 ALA A N 1
ATOM 731 C CA . ALA A 1 100 ? -14.856 10.224 -2.957 1.00 71.00 100 ALA A CA 1
ATOM 732 C C . ALA A 1 100 ? -16.285 10.560 -2.466 1.00 71.00 100 ALA A C 1
ATOM 734 O O . ALA A 1 100 ? -16.477 10.890 -1.313 1.00 71.00 100 ALA A O 1
ATOM 735 N N . ILE A 1 101 ? -17.310 10.557 -3.314 1.00 74.62 101 ILE A N 1
ATOM 736 C CA . ILE A 1 101 ? -18.720 10.673 -2.891 1.00 74.62 101 ILE A CA 1
ATOM 737 C C . ILE A 1 101 ? -19.535 9.453 -3.334 1.00 74.62 101 ILE A C 1
ATOM 739 O O . ILE A 1 101 ? -20.761 9.482 -3.382 1.00 74.62 101 ILE A O 1
ATOM 743 N N . GLU A 1 102 ? -18.838 8.379 -3.689 1.00 82.44 102 GLU A N 1
ATOM 744 C CA . GLU A 1 102 ? -19.391 7.102 -4.108 1.00 82.44 102 GLU A CA 1
ATOM 745 C C . GLU A 1 102 ? -18.769 5.981 -3.270 1.00 82.44 102 GLU A C 1
ATOM 747 O O . GLU A 1 102 ? -17.748 6.160 -2.599 1.00 82.44 102 GLU A O 1
ATO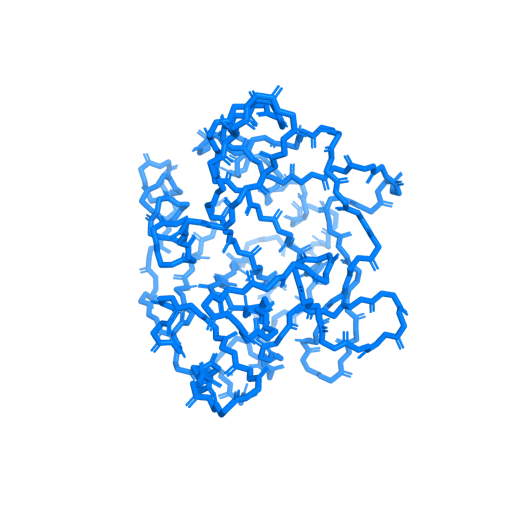M 752 N N . THR A 1 103 ? -19.400 4.808 -3.302 1.00 87.12 103 THR A N 1
ATOM 753 C CA . THR A 1 103 ? -18.761 3.594 -2.784 1.00 87.12 103 THR A CA 1
ATOM 754 C C . THR A 1 103 ? -17.555 3.291 -3.659 1.00 87.12 103 THR A C 1
ATOM 756 O O . THR A 1 103 ? -17.721 3.135 -4.868 1.00 87.12 103 THR A O 1
ATOM 759 N N . ASN A 1 104 ? -16.372 3.231 -3.059 1.00 89.44 104 ASN A N 1
ATOM 760 C CA . ASN A 1 104 ? -15.121 3.101 -3.793 1.00 89.44 104 ASN A CA 1
ATOM 761 C C . ASN A 1 104 ? -14.116 2.238 -3.031 1.00 89.44 104 ASN A C 1
ATOM 763 O O . ASN A 1 104 ? -14.157 2.139 -1.801 1.00 89.44 104 ASN A O 1
ATOM 767 N N . ASP A 1 105 ? -13.221 1.627 -3.792 1.00 93.88 105 ASP A N 1
ATOM 768 C CA . ASP A 1 105 ? -11.981 1.063 -3.298 1.00 93.88 105 ASP A CA 1
ATOM 769 C C . ASP A 1 105 ? -10.876 2.087 -3.554 1.00 93.88 105 ASP A C 1
ATOM 771 O O . ASP A 1 105 ? -10.633 2.497 -4.694 1.00 93.88 105 ASP A O 1
ATOM 775 N N . HIS A 1 106 ? -10.169 2.484 -2.503 1.00 93.94 106 HIS A N 1
ATOM 776 C CA . HIS A 1 106 ? -9.056 3.409 -2.633 1.00 93.94 106 HIS A CA 1
ATOM 777 C C . HIS A 1 106 ? -7.840 2.958 -1.842 1.00 93.94 106 HIS A C 1
ATOM 779 O O . HIS A 1 106 ? -7.955 2.259 -0.838 1.00 93.94 106 HIS A O 1
ATOM 785 N N . GLY A 1 107 ? -6.663 3.413 -2.261 1.00 95.06 107 GLY A N 1
ATOM 786 C CA . GLY A 1 107 ? -5.405 3.052 -1.633 1.00 95.06 107 GLY A CA 1
ATOM 787 C C . GLY A 1 107 ? -4.430 4.202 -1.480 1.00 95.06 107 GLY A C 1
ATOM 788 O O . GLY A 1 107 ? -4.377 5.142 -2.282 1.00 95.06 107 GLY A O 1
ATOM 789 N N . ARG A 1 108 ? -3.630 4.110 -0.418 1.00 96.38 108 ARG A N 1
ATOM 790 C CA . ARG A 1 108 ? -2.420 4.912 -0.216 1.00 96.38 108 ARG A CA 1
ATOM 791 C C . ARG A 1 108 ? -1.214 4.043 -0.525 1.00 96.38 108 ARG A C 1
ATOM 793 O O . ARG A 1 108 ? -1.103 2.947 0.012 1.00 96.38 108 ARG A O 1
ATOM 800 N N . VAL A 1 109 ? -0.331 4.530 -1.393 1.00 97.62 109 VAL A N 1
ATOM 801 C CA . VAL A 1 109 ? 0.857 3.798 -1.855 1.00 97.62 109 VAL A CA 1
ATOM 802 C C . VAL A 1 109 ? 2.115 4.500 -1.350 1.00 97.62 109 VAL A C 1
ATOM 804 O O . VAL A 1 109 ? 2.194 5.725 -1.403 1.00 97.62 109 VAL A O 1
ATOM 807 N N . PHE A 1 110 ? 3.107 3.744 -0.886 1.00 97.81 110 PHE A N 1
ATOM 808 C CA . PHE A 1 110 ? 4.328 4.228 -0.240 1.00 97.81 110 PHE A CA 1
ATOM 809 C C . PHE A 1 110 ? 5.559 3.632 -0.917 1.00 97.81 110 PHE A C 1
ATOM 811 O O . PHE A 1 110 ? 5.638 2.428 -1.133 1.00 97.81 110 PHE A O 1
ATOM 818 N N . GLY A 1 111 ? 6.524 4.478 -1.259 1.00 96.50 111 GLY A N 1
ATOM 819 C CA . GLY A 1 111 ? 7.720 4.124 -2.028 1.00 96.50 111 GLY A CA 1
ATOM 820 C C . GLY A 1 111 ? 8.063 5.260 -2.998 1.00 96.50 111 GLY A C 1
ATOM 821 O O . GLY A 1 111 ? 7.614 6.384 -2.764 1.00 96.50 111 GLY A O 1
ATOM 822 N N . PRO A 1 112 ? 8.803 5.009 -4.090 1.00 97.06 112 PRO A N 1
ATOM 823 C CA . PRO A 1 112 ? 9.500 3.761 -4.404 1.00 97.06 112 PRO A CA 1
ATOM 824 C C . PRO A 1 112 ? 10.710 3.539 -3.488 1.00 97.06 112 PRO A C 1
ATOM 826 O O . PRO A 1 112 ? 11.572 4.411 -3.369 1.00 97.06 112 PRO A O 1
ATOM 829 N N . ALA A 1 113 ? 10.811 2.356 -2.889 1.00 97.75 113 ALA A N 1
ATOM 830 C CA . ALA A 1 113 ? 12.035 1.884 -2.249 1.00 97.75 113 ALA A CA 1
ATOM 831 C C . ALA A 1 113 ? 12.868 1.071 -3.255 1.00 97.75 113 ALA A C 1
ATOM 833 O O . ALA A 1 113 ? 12.285 0.360 -4.074 1.00 97.75 113 ALA A O 1
ATOM 834 N N . PRO A 1 114 ? 14.208 1.160 -3.245 1.00 96.88 114 PRO A N 1
ATOM 835 C CA . PRO A 1 114 ? 15.041 0.336 -4.115 1.00 96.88 114 PRO A CA 1
ATOM 836 C C . PRO A 1 114 ? 14.911 -1.147 -3.744 1.00 96.88 114 PRO A C 1
ATOM 838 O O . PRO A 1 114 ? 15.002 -1.509 -2.574 1.00 96.88 114 PRO A O 1
ATOM 841 N N . LEU A 1 115 ? 14.734 -2.010 -4.744 1.00 94.56 115 LEU A N 1
ATOM 842 C CA . LEU A 1 115 ? 14.664 -3.457 -4.549 1.00 94.56 115 LEU A CA 1
ATOM 843 C C . LEU A 1 115 ? 16.058 -4.094 -4.664 1.00 94.56 115 LEU A C 1
ATOM 845 O O . LEU A 1 115 ? 16.851 -3.750 -5.548 1.00 94.56 115 LEU A O 1
ATOM 849 N N . ALA A 1 116 ? 16.352 -5.075 -3.808 1.00 87.62 116 ALA A N 1
ATOM 850 C CA . ALA A 1 116 ? 17.557 -5.889 -3.939 1.00 87.62 116 ALA A CA 1
ATOM 851 C C . ALA A 1 116 ? 17.568 -6.630 -5.292 1.00 87.62 116 ALA A C 1
ATOM 853 O O . ALA A 1 116 ? 16.621 -7.334 -5.634 1.00 87.62 116 ALA A O 1
ATOM 854 N N . GLY A 1 117 ? 18.649 -6.481 -6.062 1.00 85.50 117 GLY A N 1
ATOM 855 C CA . GLY A 1 117 ? 18.748 -7.032 -7.422 1.00 85.50 117 GLY A CA 1
ATOM 856 C C . GLY A 1 117 ? 18.271 -6.089 -8.534 1.00 85.50 117 GLY A C 1
ATOM 857 O O . GLY A 1 117 ? 18.342 -6.464 -9.702 1.00 85.50 117 GLY A O 1
ATOM 858 N N . GLY A 1 118 ? 17.866 -4.862 -8.193 1.00 92.44 118 GLY A N 1
ATOM 859 C CA . GLY A 1 118 ? 17.465 -3.828 -9.144 1.00 92.44 118 GLY A CA 1
ATOM 860 C C . GLY A 1 118 ? 15.950 -3.643 -9.226 1.00 92.44 118 GLY A C 1
ATOM 861 O O . GLY A 1 118 ? 15.173 -4.550 -8.929 1.00 92.44 118 GLY A O 1
ATOM 862 N N . GLY A 1 119 ? 15.542 -2.442 -9.634 1.00 97.31 119 GLY A N 1
ATOM 863 C CA . GLY A 1 119 ? 14.143 -2.031 -9.641 1.00 97.31 119 GLY A CA 1
ATOM 864 C C . GLY A 1 119 ? 13.692 -1.409 -8.319 1.00 97.31 119 GLY A C 1
ATOM 865 O O . GLY A 1 119 ? 14.504 -0.947 -7.512 1.00 97.31 119 GLY A O 1
ATOM 866 N N . PHE A 1 120 ? 12.379 -1.375 -8.119 1.00 98.31 120 PHE A N 1
ATOM 867 C CA . PHE A 1 120 ? 11.716 -0.671 -7.033 1.00 98.31 120 PHE A CA 1
ATOM 868 C C . PHE A 1 120 ? 10.542 -1.470 -6.468 1.00 98.31 120 PHE A C 1
ATOM 870 O O . PHE A 1 120 ? 9.942 -2.309 -7.142 1.00 98.31 120 PHE A O 1
ATOM 877 N N . VAL A 1 121 ? 10.209 -1.187 -5.216 1.00 98.31 121 VAL A N 1
ATOM 878 C CA . VAL A 1 121 ? 9.074 -1.758 -4.499 1.00 98.31 121 VAL A CA 1
ATOM 879 C C . VAL A 1 121 ? 8.272 -0.651 -3.825 1.00 98.31 121 VAL A C 1
ATOM 881 O O . VAL A 1 121 ? 8.822 0.354 -3.364 1.00 98.31 121 VAL A O 1
ATOM 884 N N . TRP A 1 122 ? 6.964 -0.856 -3.759 1.00 98.56 122 TRP A N 1
ATOM 885 C CA . TRP A 1 122 ? 6.043 -0.064 -2.962 1.00 98.56 122 TRP A CA 1
ATOM 886 C C . TRP A 1 122 ? 5.227 -0.977 -2.064 1.00 98.56 122 TRP A C 1
ATOM 888 O O . TRP A 1 122 ? 4.987 -2.143 -2.380 1.00 98.56 122 TRP A O 1
ATOM 898 N N . THR A 1 123 ? 4.743 -0.410 -0.973 1.00 98.56 123 THR A N 1
ATOM 899 C CA . THR A 1 123 ? 3.681 -0.994 -0.158 1.00 98.56 123 THR A CA 1
ATOM 900 C C . THR A 1 123 ? 2.443 -0.131 -0.282 1.00 98.56 123 THR A C 1
ATOM 902 O O . THR A 1 123 ? 2.540 1.057 -0.586 1.00 98.56 123 THR A O 1
ATOM 905 N N . ALA A 1 124 ? 1.270 -0.704 -0.066 1.00 98.44 124 ALA A N 1
ATOM 906 C CA . ALA A 1 124 ? 0.040 0.059 -0.051 1.00 98.44 124 ALA A CA 1
ATOM 907 C C . ALA A 1 124 ? -0.946 -0.486 0.977 1.00 98.44 124 ALA A C 1
ATOM 909 O O . ALA A 1 124 ? -0.860 -1.648 1.375 1.00 98.44 124 ALA A O 1
ATOM 910 N N . ALA A 1 125 ? -1.836 0.403 1.402 1.00 98.19 125 ALA A N 1
ATOM 911 C CA . ALA A 1 125 ? -3.016 0.100 2.194 1.00 98.19 125 ALA A CA 1
ATOM 912 C C . ALA A 1 125 ? -4.234 0.472 1.347 1.00 98.19 125 ALA A C 1
ATOM 914 O O . ALA A 1 125 ? -4.440 1.664 1.085 1.00 98.19 125 ALA A O 1
ATOM 915 N N . PHE A 1 126 ? -4.981 -0.524 0.878 1.00 97.94 126 PHE A N 1
ATOM 916 C CA . PHE A 1 126 ? -6.245 -0.351 0.171 1.00 97.94 126 PHE A CA 1
ATOM 917 C C . PHE A 1 126 ? -7.420 -0.641 1.094 1.00 97.94 126 PHE A C 1
ATOM 919 O O . PHE A 1 126 ? -7.380 -1.531 1.929 1.00 97.94 126 PHE A O 1
ATOM 926 N N . SER A 1 127 ? -8.495 0.121 0.949 1.00 96.44 127 SER A N 1
ATOM 927 C CA . SER A 1 127 ? -9.717 -0.097 1.707 1.00 96.44 127 SER A CA 1
ATOM 928 C C . SER A 1 127 ? -10.933 0.271 0.881 1.00 96.44 127 SER A C 1
ATOM 930 O O . SER A 1 127 ? -10.885 1.174 0.045 1.00 96.44 127 SER A O 1
ATOM 932 N N . ARG A 1 128 ? -12.018 -0.451 1.130 1.00 94.81 128 ARG A N 1
ATOM 933 C CA . ARG A 1 128 ? -13.332 -0.201 0.571 1.00 94.81 128 ARG A CA 1
ATOM 934 C C . ARG A 1 128 ? -14.139 0.605 1.554 1.00 94.81 128 ARG A C 1
ATOM 936 O O . ARG A 1 128 ? -14.233 0.256 2.736 1.00 94.81 128 ARG A O 1
ATOM 943 N N . GLU A 1 129 ? -14.806 1.610 1.025 1.00 90.62 129 GLU A N 1
ATOM 944 C CA . GLU A 1 129 ? -15.700 2.457 1.784 1.00 90.62 129 GLU A CA 1
ATOM 945 C C . GLU A 1 129 ? -17.069 2.555 1.125 1.00 90.62 129 GLU A C 1
ATOM 947 O O . GLU A 1 129 ? -17.183 2.644 -0.096 1.00 90.62 129 GLU A O 1
ATOM 952 N N . ASN A 1 130 ? -18.119 2.563 1.942 1.00 86.81 130 ASN A N 1
ATOM 953 C CA . ASN A 1 130 ? -19.463 2.893 1.487 1.00 86.81 130 ASN A CA 1
ATOM 954 C C . ASN A 1 130 ? -19.719 4.375 1.746 1.00 86.81 130 ASN A C 1
ATOM 956 O O . ASN A 1 130 ? -19.551 4.848 2.876 1.00 86.81 130 ASN A O 1
ATOM 960 N N . PHE A 1 131 ? -20.184 5.093 0.725 1.00 79.19 131 PHE A N 1
ATOM 961 C CA . PHE A 1 131 ? -20.668 6.458 0.895 1.00 79.19 131 PHE A CA 1
ATOM 962 C C . PHE A 1 131 ? -22.136 6.446 1.332 1.00 79.19 131 PHE A C 1
ATOM 964 O O . PHE A 1 131 ? -23.014 5.998 0.592 1.00 79.19 131 PHE A O 1
ATOM 971 N N . ALA A 1 132 ? -22.412 6.958 2.532 1.00 68.19 132 ALA A N 1
ATOM 972 C CA . ALA A 1 132 ? -23.761 7.092 3.066 1.00 68.19 132 ALA A CA 1
ATOM 973 C C . ALA A 1 132 ? -24.088 8.570 3.305 1.00 68.19 132 ALA A C 1
ATOM 975 O O . ALA A 1 132 ? -23.825 9.094 4.385 1.00 68.19 132 ALA A O 1
ATOM 976 N N . VAL A 1 133 ? -24.685 9.210 2.289 1.00 59.50 133 VAL A N 1
ATOM 977 C CA . VAL A 1 133 ? -25.342 10.541 2.261 1.00 59.50 133 VAL A CA 1
ATOM 978 C C . VAL A 1 133 ? -24.463 11.753 2.652 1.00 59.50 133 VAL A C 1
ATOM 980 O O . VAL A 1 133 ? -24.613 12.798 2.029 1.00 59.50 133 VAL A O 1
ATOM 983 N N . VAL A 1 134 ? -23.528 11.634 3.603 1.00 64.94 134 VAL A N 1
ATOM 984 C CA . VAL A 1 134 ? -22.555 12.660 4.038 1.00 64.94 134 VAL A CA 1
ATOM 985 C C . VAL A 1 134 ? -21.254 12.100 4.654 1.00 64.94 134 VAL A C 1
ATOM 987 O O . VAL A 1 134 ? -20.356 12.885 4.949 1.00 64.94 134 VAL A O 1
ATOM 990 N N . THR A 1 135 ? -21.124 10.787 4.893 1.00 71.50 135 THR A N 1
ATOM 991 C CA . THR A 1 135 ? -19.904 10.189 5.476 1.00 71.50 135 THR A CA 1
ATOM 992 C C . THR A 1 135 ? -19.523 8.884 4.792 1.00 71.50 135 THR A C 1
ATOM 994 O O . THR A 1 135 ? -20.387 8.117 4.360 1.00 71.50 135 THR A O 1
ATOM 997 N N . HIS A 1 136 ? -18.222 8.615 4.757 1.00 81.25 136 HIS A N 1
ATOM 998 C CA . HIS A 1 136 ? -17.694 7.294 4.453 1.00 81.25 136 HIS A CA 1
ATOM 999 C C . HIS A 1 136 ? -17.779 6.400 5.678 1.00 81.25 136 HIS A C 1
ATOM 1001 O O . HIS A 1 136 ? -17.592 6.858 6.810 1.00 81.25 136 HIS A O 1
ATOM 1007 N N . THR A 1 137 ? -18.059 5.130 5.429 1.00 88.31 137 THR A N 1
ATOM 1008 C CA . THR A 1 137 ? -17.992 4.061 6.421 1.00 88.31 137 THR A CA 1
ATOM 1009 C C . THR A 1 137 ? -17.109 2.956 5.875 1.00 88.31 137 THR A C 1
ATOM 1011 O O . THR A 1 137 ? -17.219 2.604 4.698 1.00 88.31 137 THR A O 1
ATOM 1014 N N . TYR A 1 138 ? -16.245 2.411 6.727 1.00 92.81 138 TYR A N 1
ATOM 1015 C CA . TYR A 1 138 ? -15.454 1.236 6.386 1.00 92.81 138 TYR A CA 1
ATOM 1016 C C . TYR A 1 138 ? -16.355 0.074 5.948 1.00 92.81 138 TYR A C 1
ATOM 1018 O O . TYR A 1 138 ? -17.374 -0.207 6.587 1.00 92.81 138 TYR A O 1
ATOM 1026 N N . ALA A 1 139 ? -15.954 -0.607 4.875 1.00 94.06 139 ALA A N 1
ATOM 1027 C CA . ALA A 1 139 ? -16.627 -1.796 4.371 1.00 94.06 139 ALA A CA 1
ATOM 1028 C C . ALA A 1 139 ? -15.724 -3.037 4.390 1.00 94.06 139 ALA A C 1
ATOM 1030 O O . ALA A 1 139 ? -16.151 -4.075 4.887 1.00 94.06 139 ALA A O 1
ATOM 1031 N N . SER A 1 140 ? -14.511 -2.957 3.828 1.00 97.12 140 SER A N 1
ATOM 1032 C CA . SER A 1 140 ? -13.620 -4.118 3.689 1.00 97.12 140 SER A CA 1
ATOM 1033 C C . SER A 1 140 ? -12.200 -3.708 3.286 1.00 97.12 140 SER A C 1
ATOM 1035 O O . SER A 1 140 ? -12.027 -2.851 2.429 1.00 97.12 140 SER A O 1
ATOM 1037 N N . PHE A 1 141 ? -11.177 -4.335 3.859 1.00 98.06 141 PHE A N 1
ATOM 1038 C CA . PHE A 1 141 ? -9.802 -4.277 3.352 1.00 98.06 141 PHE A CA 1
ATOM 1039 C C . PHE A 1 141 ? -9.577 -5.377 2.309 1.00 98.06 141 PHE A C 1
ATOM 1041 O O . PHE A 1 141 ? -9.108 -5.111 1.204 1.00 98.06 141 PHE A O 1
ATOM 1048 N N . THR A 1 142 ? -10.007 -6.604 2.615 1.00 97.94 142 THR A N 1
ATOM 1049 C CA . THR A 1 142 ? -9.794 -7.780 1.758 1.00 97.94 142 THR A CA 1
ATOM 1050 C C . THR A 1 142 ? -10.402 -7.610 0.361 1.00 97.94 142 THR A C 1
ATOM 1052 O O . THR A 1 142 ? -9.759 -7.925 -0.639 1.00 97.94 142 THR A O 1
ATOM 1055 N N . GLN A 1 143 ? -11.609 -7.047 0.261 1.00 98.00 143 GLN A N 1
ATOM 1056 C CA . GLN A 1 143 ? -12.261 -6.794 -1.023 1.00 98.00 143 GLN A CA 1
ATOM 1057 C C . GLN A 1 143 ? -11.506 -5.751 -1.854 1.00 98.00 143 GLN A C 1
ATOM 1059 O O . GLN A 1 143 ? -11.298 -5.972 -3.045 1.00 98.00 143 GLN A O 1
ATOM 1064 N N . ALA A 1 144 ? -11.066 -4.647 -1.244 1.00 98.19 144 ALA A N 1
ATOM 1065 C CA . ALA A 1 144 ? -10.330 -3.602 -1.955 1.00 98.19 144 ALA A CA 1
ATOM 1066 C C . ALA A 1 144 ? -8.983 -4.119 -2.479 1.00 98.19 144 ALA A C 1
ATOM 1068 O O . ALA A 1 144 ? -8.647 -3.914 -3.649 1.00 98.19 144 ALA A O 1
ATOM 1069 N N . ARG A 1 145 ? -8.253 -4.870 -1.646 1.00 98.56 145 ARG A N 1
ATOM 1070 C CA . ARG A 1 145 ? -7.027 -5.581 -2.026 1.00 98.56 145 ARG A CA 1
ATOM 1071 C C . ARG A 1 145 ? -7.235 -6.505 -3.226 1.00 98.56 145 ARG A C 1
ATOM 1073 O O . ARG A 1 145 ? -6.458 -6.486 -4.184 1.00 98.56 145 ARG A O 1
ATOM 1080 N N . ASP A 1 146 ? -8.264 -7.342 -3.173 1.00 98.44 146 ASP A N 1
ATOM 1081 C CA . ASP A 1 146 ? -8.510 -8.349 -4.204 1.00 98.44 146 ASP A CA 1
ATOM 1082 C C . ASP A 1 146 ? -9.002 -7.708 -5.512 1.00 98.44 146 ASP A C 1
ATOM 1084 O O . ASP A 1 146 ? -8.648 -8.173 -6.603 1.00 98.44 146 ASP A O 1
ATOM 1088 N N . ASN A 1 147 ? -9.728 -6.591 -5.423 1.00 98.38 147 ASN A N 1
ATOM 1089 C CA . ASN A 1 147 ? -10.150 -5.805 -6.578 1.00 98.38 147 ASN A CA 1
ATOM 1090 C C . ASN A 1 147 ? -8.957 -5.142 -7.279 1.00 98.38 147 ASN A C 1
ATOM 1092 O O . ASN A 1 147 ? -8.813 -5.309 -8.494 1.00 98.38 147 ASN A O 1
ATOM 1096 N N . VAL A 1 148 ? -8.046 -4.479 -6.550 1.00 98.44 148 VAL A N 1
ATOM 1097 C CA . VAL A 1 148 ? -6.843 -3.888 -7.170 1.00 98.44 148 VAL A CA 1
ATOM 1098 C C . VAL A 1 148 ? -5.924 -4.960 -7.763 1.00 98.44 148 VAL A C 1
ATOM 1100 O O . VAL A 1 148 ? -5.430 -4.798 -8.882 1.00 98.44 148 VAL A O 1
ATOM 1103 N N . ARG A 1 149 ? -5.757 -6.104 -7.082 1.00 98.56 149 ARG A N 1
ATOM 1104 C CA . ARG A 1 149 ? -5.031 -7.274 -7.605 1.00 98.56 149 ARG A CA 1
ATOM 1105 C C . ARG A 1 149 ? -5.621 -7.753 -8.925 1.00 98.56 149 ARG A C 1
ATOM 1107 O O . ARG A 1 149 ? -4.902 -7.855 -9.919 1.00 98.56 149 ARG A O 1
ATOM 1114 N N . THR A 1 150 ? -6.922 -8.033 -8.939 1.00 98.56 150 THR A N 1
ATOM 1115 C CA . THR A 1 150 ? -7.630 -8.544 -10.119 1.00 98.56 150 THR A CA 1
ATOM 1116 C C . THR A 1 150 ? -7.521 -7.565 -11.282 1.00 98.56 150 THR A C 1
ATOM 1118 O O . THR A 1 150 ? -7.224 -7.966 -12.409 1.00 98.56 150 THR A O 1
ATOM 1121 N N . ALA A 1 151 ? -7.700 -6.273 -11.011 1.00 98.44 151 ALA A N 1
ATOM 1122 C CA . ALA A 1 151 ? -7.649 -5.236 -12.025 1.00 98.44 151 ALA A CA 1
ATOM 1123 C C . ALA A 1 151 ? -6.246 -5.061 -12.628 1.00 98.44 151 ALA A C 1
ATOM 1125 O O . ALA A 1 151 ? -6.114 -4.991 -13.850 1.00 98.44 151 ALA A O 1
ATOM 1126 N N . LEU A 1 152 ? -5.188 -5.058 -11.809 1.00 98.62 152 LEU A N 1
ATOM 1127 C CA . LEU A 1 152 ? -3.804 -4.990 -12.293 1.00 98.62 152 LEU A CA 1
ATOM 1128 C C . LEU A 1 152 ? -3.440 -6.214 -13.144 1.00 98.62 152 LEU A C 1
ATOM 1130 O O . LEU A 1 152 ? -2.873 -6.068 -14.230 1.00 98.62 152 LEU A O 1
ATOM 1134 N N . VAL A 1 153 ? -3.804 -7.419 -12.696 1.00 98.56 153 VAL A N 1
ATOM 1135 C CA . VAL A 1 153 ? -3.561 -8.663 -13.449 1.00 98.56 153 VAL A CA 1
ATOM 1136 C C . VAL A 1 153 ? -4.306 -8.649 -14.784 1.00 98.56 153 VAL A C 1
ATOM 1138 O O . VAL A 1 153 ? -3.725 -8.982 -15.817 1.00 98.56 153 VAL A O 1
ATOM 1141 N N . ALA A 1 154 ? -5.550 -8.162 -14.812 1.00 98.19 154 ALA A N 1
ATOM 1142 C CA . ALA A 1 154 ? -6.316 -7.990 -16.048 1.00 98.19 154 ALA A CA 1
ATOM 1143 C C . ALA A 1 154 ? -5.663 -7.008 -17.045 1.00 98.19 154 ALA A C 1
ATOM 1145 O O . ALA A 1 154 ? -5.973 -7.043 -18.237 1.00 98.19 154 ALA A O 1
ATOM 1146 N N . LYS A 1 155 ? -4.743 -6.146 -16.587 1.00 98.12 155 LYS A N 1
ATOM 1147 C CA . LYS A 1 155 ? -3.941 -5.232 -17.423 1.00 98.12 155 LYS A CA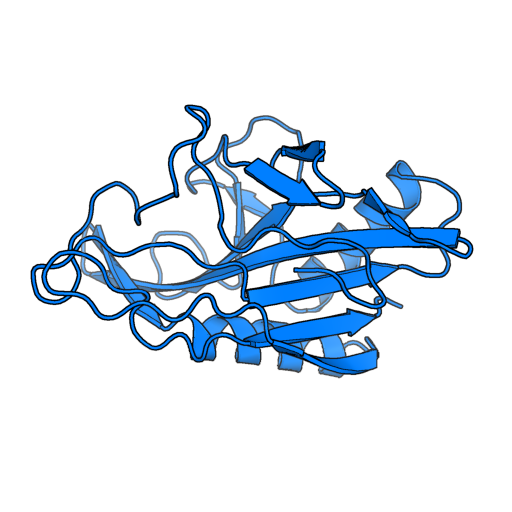 1
ATOM 1148 C C . LYS A 1 155 ? -2.529 -5.741 -17.717 1.00 98.12 155 LYS A C 1
ATOM 1150 O O . LYS A 1 155 ? -1.740 -5.040 -18.347 1.00 98.12 155 LYS A O 1
ATOM 1155 N N . GLY A 1 156 ? -2.231 -6.985 -17.348 1.00 97.38 156 GLY A N 1
ATOM 1156 C CA . GLY A 1 156 ? -0.978 -7.658 -17.677 1.00 97.38 156 GLY A CA 1
ATOM 1157 C C . GLY A 1 156 ? 0.116 -7.522 -16.622 1.00 97.38 156 GLY A C 1
ATOM 1158 O O . GLY A 1 156 ? 1.262 -7.855 -16.924 1.00 97.38 156 GLY A O 1
ATOM 1159 N N . ALA A 1 157 ? -0.211 -7.058 -15.411 1.00 98.44 157 ALA A N 1
ATOM 1160 C CA . ALA A 1 157 ? 0.663 -7.245 -14.258 1.00 98.44 157 ALA A CA 1
ATOM 1161 C C . ALA A 1 157 ? 0.770 -8.741 -13.911 1.00 98.44 157 ALA A C 1
ATOM 1163 O O . ALA A 1 157 ? -0.125 -9.532 -14.214 1.00 98.44 157 ALA A O 1
ATOM 1164 N N . THR A 1 158 ? 1.868 -9.141 -13.272 1.00 98.62 158 THR A N 1
ATOM 1165 C CA . THR A 1 158 ? 2.075 -10.533 -12.851 1.00 98.62 158 THR A CA 1
ATOM 1166 C C . THR A 1 158 ? 1.784 -10.691 -11.369 1.00 98.62 158 THR A C 1
ATOM 1168 O O . THR A 1 158 ? 2.382 -10.016 -10.533 1.00 98.62 158 THR A O 1
ATOM 1171 N N . ASP A 1 159 ? 0.897 -11.621 -11.047 1.00 98.38 159 ASP A N 1
ATOM 1172 C CA . ASP A 1 159 ? 0.617 -12.032 -9.679 1.00 98.38 159 ASP A CA 1
ATOM 1173 C C . ASP A 1 159 ? 1.758 -12.903 -9.135 1.00 98.38 159 ASP A C 1
ATOM 1175 O O . ASP A 1 159 ? 2.098 -13.933 -9.719 1.00 98.38 159 ASP A O 1
ATOM 1179 N N . LEU A 1 160 ? 2.374 -12.474 -8.034 1.00 98.31 160 LEU A N 1
ATOM 1180 C CA . LEU A 1 160 ? 3.471 -13.180 -7.369 1.00 98.31 160 LEU A CA 1
ATOM 1181 C C . LEU A 1 160 ? 3.017 -13.897 -6.086 1.00 98.31 160 LEU A C 1
ATOM 1183 O O . LEU A 1 160 ? 3.859 -14.374 -5.323 1.00 98.31 160 LEU A O 1
ATOM 1187 N N . GLY A 1 161 ? 1.707 -13.983 -5.842 1.00 98.25 161 GLY A N 1
ATOM 1188 C CA . GLY A 1 161 ? 1.119 -14.587 -4.653 1.00 98.25 161 GLY A CA 1
ATOM 1189 C C . GLY A 1 161 ? 0.950 -13.593 -3.506 1.00 98.25 161 GLY A C 1
ATOM 1190 O O . GLY A 1 161 ? 0.653 -12.417 -3.711 1.00 98.25 161 GLY A O 1
ATOM 1191 N N . SER A 1 162 ? 1.115 -14.075 -2.277 1.00 98.00 162 SER A N 1
ATOM 1192 C CA . SER A 1 162 ? 0.919 -13.281 -1.062 1.00 98.00 162 SER A CA 1
ATOM 1193 C C . SER A 1 162 ? 2.026 -13.540 -0.048 1.00 98.00 162 SER A C 1
ATOM 1195 O O . SER A 1 162 ? 2.623 -14.616 -0.018 1.00 98.00 162 SER A O 1
ATOM 1197 N N . ILE A 1 163 ? 2.271 -12.554 0.808 1.00 97.94 163 ILE A N 1
ATOM 1198 C CA . ILE A 1 163 ? 3.174 -12.642 1.955 1.00 97.94 163 ILE A CA 1
ATOM 1199 C C . ILE A 1 163 ? 2.394 -12.422 3.250 1.00 97.94 163 ILE A C 1
ATOM 1201 O O . ILE A 1 163 ? 1.475 -11.607 3.300 1.00 97.94 163 ILE A O 1
ATOM 1205 N N . THR A 1 164 ? 2.791 -13.114 4.312 1.00 97.31 164 THR A N 1
ATOM 1206 C CA . THR A 1 164 ? 2.229 -12.896 5.648 1.00 97.31 164 THR A CA 1
ATOM 1207 C C . THR A 1 164 ? 2.947 -11.748 6.337 1.00 97.31 164 THR A C 1
ATOM 1209 O O . THR A 1 164 ? 4.162 -11.803 6.540 1.00 97.31 164 THR A O 1
ATOM 1212 N N . LEU A 1 165 ? 2.194 -10.715 6.718 1.00 96.62 165 LEU A N 1
ATOM 1213 C CA . LEU A 1 165 ? 2.701 -9.583 7.496 1.00 96.62 165 LEU A CA 1
ATOM 1214 C C . LEU A 1 165 ? 2.316 -9.664 8.975 1.00 96.62 165 LEU A C 1
ATOM 1216 O O . LEU A 1 165 ? 2.935 -8.977 9.784 1.00 96.62 165 LEU A O 1
ATOM 1220 N N . GLY A 1 166 ? 1.350 -10.516 9.335 1.00 94.56 166 GLY A N 1
ATOM 1221 C CA . GLY A 1 166 ? 0.921 -10.694 10.726 1.00 94.56 166 GLY A CA 1
ATOM 1222 C 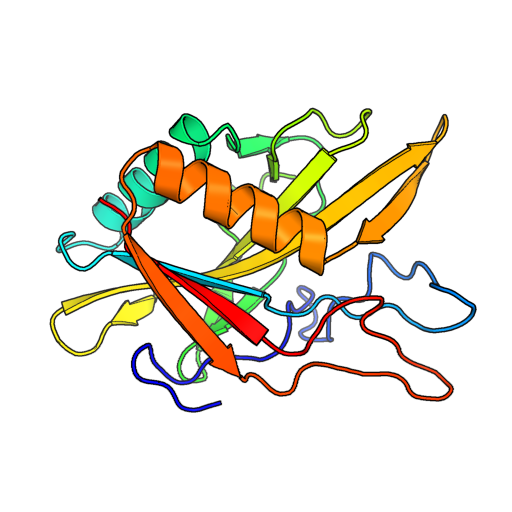C . GLY A 1 166 ? 0.182 -9.475 11.279 1.00 94.56 166 GLY A C 1
ATOM 1223 O O . GLY A 1 166 ? 0.230 -9.209 12.475 1.00 94.56 166 GLY A O 1
ATOM 1224 N N . ASN A 1 167 ? -0.475 -8.716 10.403 1.00 96.19 167 ASN A N 1
ATOM 1225 C CA . ASN A 1 167 ? -1.179 -7.480 10.724 1.00 96.19 167 ASN A CA 1
ATOM 1226 C C . ASN A 1 167 ? -2.699 -7.674 10.856 1.00 96.19 167 ASN A C 1
ATOM 1228 O O . ASN A 1 167 ? -3.453 -6.753 10.573 1.00 96.19 167 ASN A O 1
ATOM 1232 N N . THR A 1 168 ? -3.142 -8.849 11.320 1.00 97.00 168 THR A N 1
ATOM 1233 C CA . THR A 1 168 ? -4.529 -9.089 11.757 1.00 97.00 168 THR A CA 1
ATOM 1234 C C . THR A 1 168 ? -4.655 -8.786 13.238 1.00 97.00 168 THR A C 1
ATOM 1236 O O . THR A 1 168 ? -4.009 -9.437 14.061 1.00 97.00 168 THR A O 1
ATOM 1239 N N . TYR A 1 169 ? -5.465 -7.793 13.588 1.00 96.44 169 TYR A N 1
ATOM 1240 C CA . TYR A 1 169 ? -5.751 -7.433 14.973 1.00 96.44 169 TYR A CA 1
ATOM 1241 C C . TYR A 1 169 ? -7.246 -7.598 15.243 1.00 96.44 169 TYR A C 1
ATOM 1243 O O . TYR A 1 169 ? -8.081 -7.123 14.476 1.00 96.44 169 TYR A O 1
ATOM 1251 N N . ASP A 1 170 ? -7.568 -8.236 16.367 1.00 96.50 170 ASP A N 1
ATOM 1252 C CA . ASP A 1 170 ? -8.912 -8.275 16.941 1.00 96.50 170 ASP A CA 1
ATOM 1253 C C . ASP A 1 170 ? -8.808 -8.350 18.471 1.00 96.50 170 ASP A C 1
ATOM 1255 O O . ASP A 1 170 ? -8.893 -9.408 19.089 1.00 96.50 170 ASP A O 1
ATOM 1259 N N . THR A 1 171 ? -8.517 -7.208 19.088 1.00 96.31 171 THR A N 1
ATOM 1260 C CA . THR A 1 171 ? -8.422 -7.054 20.547 1.00 96.31 171 THR A CA 1
ATOM 1261 C C . THR A 1 171 ? -9.681 -6.379 21.091 1.00 96.31 171 THR A C 1
ATOM 1263 O O . THR A 1 171 ? -10.579 -6.018 20.331 1.00 96.31 171 THR A O 1
ATOM 1266 N N . ASP A 1 172 ? -9.758 -6.152 22.404 1.00 96.19 172 ASP A N 1
ATOM 1267 C CA . ASP A 1 172 ? -10.881 -5.423 23.014 1.00 96.19 172 ASP A CA 1
ATOM 1268 C C . ASP A 1 172 ? -11.002 -3.973 22.519 1.00 96.19 172 ASP A C 1
ATOM 1270 O O . ASP A 1 172 ? -12.085 -3.394 22.548 1.00 96.19 172 ASP A O 1
ATOM 1274 N N . THR A 1 173 ? -9.901 -3.370 22.059 1.00 96.56 173 THR A N 1
ATOM 1275 C CA . THR A 1 173 ? -9.840 -1.938 21.722 1.00 96.56 173 THR A CA 1
ATOM 1276 C C . THR A 1 173 ? -9.474 -1.656 20.271 1.00 96.56 173 THR A C 1
ATOM 1278 O O . THR A 1 173 ? -9.640 -0.525 19.816 1.00 96.56 173 THR A O 1
ATOM 1281 N N . THR A 1 174 ? -8.961 -2.643 19.535 1.00 97.56 174 THR A N 1
ATOM 1282 C CA . THR A 1 174 ? -8.408 -2.457 18.188 1.00 97.56 174 THR A CA 1
ATOM 1283 C C . THR A 1 174 ? -8.818 -3.598 17.271 1.00 97.56 174 THR A C 1
ATOM 1285 O O . THR A 1 174 ? -8.777 -4.760 17.667 1.00 97.56 174 THR A O 1
ATOM 1288 N N . SER A 1 175 ? -9.169 -3.272 16.032 1.00 97.62 175 SER A N 1
ATOM 1289 C CA . SER A 1 175 ? -9.461 -4.240 14.982 1.00 97.62 175 SER A CA 1
ATOM 1290 C C . SER A 1 175 ? -8.812 -3.818 13.665 1.00 97.62 175 SER A C 1
ATOM 1292 O O . SER A 1 175 ? -8.603 -2.631 13.424 1.00 97.62 175 SER A O 1
ATOM 1294 N N . THR A 1 176 ? -8.525 -4.783 12.800 1.00 97.44 176 THR A N 1
ATOM 1295 C CA . THR A 1 176 ? -8.224 -4.563 11.375 1.00 97.44 176 THR A CA 1
ATOM 1296 C C . THR A 1 176 ? -9.374 -5.034 10.491 1.00 97.44 176 THR A C 1
ATOM 1298 O O . THR A 1 176 ? -9.153 -5.461 9.363 1.00 97.44 176 THR A O 1
ATOM 1301 N N . GLY A 1 177 ? -10.603 -4.999 11.013 1.00 96.69 177 GLY A N 1
ATOM 1302 C CA . GLY A 1 177 ? -11.808 -5.386 10.291 1.00 96.69 177 GLY A CA 1
ATOM 1303 C C . GLY A 1 177 ? -11.719 -6.809 9.740 1.00 96.69 177 GLY A C 1
ATOM 1304 O O . GLY A 1 177 ? -11.456 -7.749 10.485 1.00 96.69 177 GLY A O 1
ATOM 1305 N N . ASP A 1 178 ? -11.941 -6.958 8.438 1.00 97.56 178 ASP A N 1
ATOM 1306 C CA . ASP A 1 178 ? -11.880 -8.230 7.712 1.00 97.56 178 ASP A CA 1
ATOM 1307 C C . ASP A 1 178 ? -10.488 -8.589 7.157 1.00 97.56 178 ASP A C 1
ATOM 1309 O O . ASP A 1 178 ? -10.374 -9.518 6.354 1.00 97.56 178 ASP A O 1
ATOM 1313 N N . HIS A 1 179 ? -9.433 -7.862 7.543 1.00 98.00 179 HIS A N 1
ATOM 1314 C CA . HIS A 1 179 ? -8.085 -8.115 7.035 1.00 98.00 179 HIS A CA 1
ATOM 1315 C C . HIS A 1 179 ? -7.515 -9.449 7.530 1.00 98.00 179 HIS A C 1
ATOM 1317 O O . HIS A 1 179 ? -7.448 -9.719 8.733 1.00 98.00 179 HIS A O 1
ATOM 1323 N N . ASP A 1 180 ? -7.020 -10.260 6.599 1.00 97.50 180 ASP A N 1
ATOM 1324 C CA . ASP A 1 180 ? -6.547 -11.633 6.832 1.00 97.50 180 ASP A CA 1
ATOM 1325 C C . ASP A 1 180 ? -5.046 -11.739 7.178 1.00 97.50 180 ASP A C 1
ATOM 1327 O O . ASP A 1 180 ? -4.511 -12.840 7.326 1.00 97.50 180 ASP A O 1
ATOM 1331 N N . GLY A 1 181 ? -4.355 -10.602 7.307 1.00 97.38 181 GLY A N 1
ATOM 1332 C CA . GLY A 1 181 ? -2.946 -10.548 7.708 1.00 97.38 181 GLY A CA 1
ATOM 1333 C C . GLY A 1 181 ? -1.963 -10.738 6.549 1.00 97.38 181 GLY A C 1
ATOM 1334 O O . GLY A 1 181 ? -0.746 -10.832 6.775 1.00 97.38 181 GLY A O 1
ATOM 1335 N N . GLN A 1 182 ? -2.483 -10.805 5.320 1.00 97.94 182 GLN A N 1
ATOM 1336 C CA . GLN A 1 182 ? -1.733 -11.065 4.099 1.00 97.94 182 GLN A CA 1
ATOM 1337 C C . GLN A 1 182 ? -1.640 -9.809 3.236 1.00 97.94 182 GLN A C 1
ATOM 1339 O O . GLN A 1 182 ? -2.637 -9.128 2.999 1.00 97.94 182 GLN A O 1
ATOM 1344 N N . ALA A 1 183 ? -0.463 -9.568 2.662 1.00 98.62 183 ALA A N 1
ATOM 1345 C CA . ALA A 1 183 ? -0.323 -8.635 1.554 1.00 98.62 183 ALA A CA 1
ATOM 1346 C C . ALA A 1 183 ? -0.167 -9.393 0.232 1.00 98.62 183 ALA A C 1
ATOM 1348 O O . ALA A 1 183 ? 0.667 -10.297 0.126 1.00 98.62 183 ALA A O 1
ATOM 1349 N N . VAL A 1 184 ? -0.958 -9.038 -0.781 1.00 98.75 184 VAL A N 1
ATOM 1350 C CA . VAL A 1 184 ? -0.784 -9.571 -2.144 1.00 98.75 184 VAL A CA 1
ATOM 1351 C C . VAL A 1 184 ? 0.416 -8.906 -2.801 1.00 98.75 184 VAL A C 1
ATOM 1353 O O . VAL A 1 184 ? 0.679 -7.728 -2.568 1.00 98.75 184 VAL A O 1
ATOM 1356 N N . VAL A 1 185 ? 1.156 -9.647 -3.618 1.00 98.75 185 VAL A N 1
ATOM 1357 C CA . VAL A 1 185 ? 2.356 -9.140 -4.280 1.00 98.75 185 VAL A CA 1
ATOM 1358 C C . VAL A 1 185 ? 2.158 -9.142 -5.785 1.00 98.75 185 VAL A C 1
ATOM 1360 O O . VAL A 1 185 ? 1.944 -10.192 -6.385 1.00 98.75 185 VAL A O 1
ATOM 1363 N N . ILE A 1 186 ? 2.281 -7.970 -6.403 1.00 98.75 186 ILE A N 1
ATOM 1364 C CA . ILE A 1 186 ? 2.015 -7.767 -7.827 1.00 98.75 186 ILE A CA 1
ATOM 1365 C C . ILE A 1 186 ? 3.230 -7.123 -8.492 1.00 98.75 186 ILE A C 1
ATOM 1367 O O . ILE A 1 186 ? 3.680 -6.052 -8.088 1.00 98.75 186 ILE A O 1
ATOM 1371 N N . ALA A 1 187 ? 3.760 -7.760 -9.536 1.00 98.44 187 ALA A N 1
ATOM 1372 C CA . ALA A 1 187 ? 4.783 -7.163 -10.385 1.00 98.44 187 ALA A CA 1
ATOM 13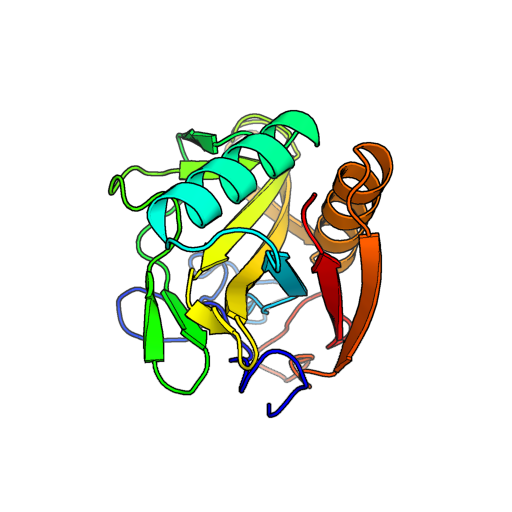73 C C . ALA A 1 187 ? 4.145 -6.358 -11.520 1.00 98.44 187 ALA A C 1
ATOM 1375 O O . ALA A 1 187 ? 3.396 -6.901 -12.335 1.00 98.44 187 ALA A O 1
ATOM 1376 N N . LEU A 1 188 ? 4.478 -5.074 -11.577 1.00 97.94 188 LEU A N 1
ATOM 1377 C CA . LEU A 1 188 ? 4.103 -4.155 -12.641 1.00 97.94 188 LEU A CA 1
ATOM 1378 C C . LEU A 1 188 ? 4.818 -4.519 -13.947 1.00 97.94 188 LEU A C 1
ATOM 1380 O O . LEU A 1 188 ? 5.916 -5.083 -13.936 1.00 97.94 188 LEU A O 1
ATOM 1384 N N . ARG A 1 189 ? 4.175 -4.182 -15.066 1.00 87.88 189 ARG A N 1
ATOM 1385 C CA . ARG A 1 189 ? 4.675 -4.441 -16.418 1.00 87.88 189 ARG A CA 1
ATOM 1386 C C . ARG A 1 189 ? 5.596 -3.327 -16.910 1.00 87.88 189 ARG A C 1
ATOM 1388 O O . ARG A 1 189 ? 5.207 -2.148 -16.799 1.00 87.88 189 ARG A O 1
#

Sequence (189 aa):
MSTAYGSIGMWMLQSSGAVANWLGQSYQGKSLYEPIDVVLVDRTSSTAAAATAKLTDSLAAAGFPVRSLHSTGYQAFIDGQKYSQQPPDGSNSAFSDAIAIETNDHGRVFGPAPLAGGGFVWTAAFSRENFAVVTHTYASFTQARDNVRTALVAKGATDLGSITLGNTYDTDTTSTGDHDGQAVVIALR

pLDDT: mean 93.56, std 7.66, range [59.5, 98.81]

Radius of gyration: 15.2 Å; chains: 1; bounding box: 44×32×41 Å

Secondary structure (DSSP, 8-state):
-EETTEEB-SB-B-TTSSBP-GGG-EETTEEE--B--EEEEESS-SSHHHHHHHHHHHHHHTT--EEESS----EEEETTEEEEEES-S-SSEEEESS-TTS-EEEEEEEEEEEPTTSSEEEEEEEEEEEEETTEEEEEESHHHHHHHHHHHHHTTPEEEEEEE-----B-SSEE-TT--SEEEEEE--